Protein AF-A0A521GQB6-F1 (afdb_monomer_lite)

pLDDT: mean 89.96, std 14.08, range [28.94, 98.81]

Structure (mmCIF, N/CA/C/O backbone):
data_AF-A0A521GQB6-F1
#
_entry.id   AF-A0A521GQB6-F1
#
loop_
_atom_site.group_PDB
_atom_site.id
_atom_site.type_symbol
_atom_site.label_atom_id
_atom_site.label_alt_id
_atom_site.label_comp_id
_atom_site.label_asym_id
_atom_site.label_entity_id
_atom_site.label_seq_id
_atom_site.pdbx_PDB_ins_code
_atom_site.Cartn_x
_atom_site.Cartn_y
_atom_site.Cartn_z
_atom_site.occupancy
_atom_site.B_iso_or_equiv
_atom_site.auth_seq_id
_atom_site.auth_comp_id
_atom_site.auth_asym_id
_atom_site.auth_atom_id
_atom_site.pdbx_PDB_model_num
ATOM 1 N N . MET A 1 1 ? -30.875 -18.804 45.582 1.00 39.47 1 MET A N 1
ATOM 2 C CA . MET A 1 1 ? -30.469 -18.606 44.176 1.00 39.47 1 MET A CA 1
ATOM 3 C C . MET A 1 1 ? -30.058 -17.157 44.035 1.00 39.47 1 MET A C 1
ATOM 5 O O . MET A 1 1 ? -30.906 -16.281 43.955 1.00 39.47 1 MET A O 1
ATOM 9 N N . THR A 1 2 ? -28.765 -16.909 44.196 1.00 30.47 2 THR A N 1
ATOM 10 C CA . THR A 1 2 ? -28.179 -15.576 44.355 1.00 30.47 2 THR A CA 1
ATOM 11 C C . THR A 1 2 ? -27.725 -15.074 42.991 1.00 30.47 2 THR A C 1
ATOM 13 O O . THR A 1 2 ? -27.016 -15.780 42.278 1.00 30.47 2 THR A O 1
ATOM 16 N N . ALA A 1 3 ? -28.180 -13.877 42.624 1.00 30.44 3 ALA A N 1
ATOM 17 C CA . ALA A 1 3 ? -27.826 -13.194 41.390 1.00 30.44 3 ALA A CA 1
ATOM 18 C C . ALA A 1 3 ? -26.309 -12.959 41.311 1.00 30.44 3 ALA A C 1
ATOM 20 O O . ALA A 1 3 ? -25.709 -12.436 42.250 1.00 30.44 3 ALA A O 1
ATOM 21 N N . ILE A 1 4 ? -25.698 -13.327 40.183 1.00 31.70 4 ILE A N 1
ATOM 22 C CA . ILE A 1 4 ? -24.316 -12.959 39.871 1.00 31.70 4 ILE A CA 1
ATOM 23 C C . ILE A 1 4 ? -24.361 -11.578 39.221 1.00 31.70 4 ILE A C 1
ATOM 25 O O . ILE A 1 4 ? -24.803 -11.418 38.085 1.00 31.70 4 ILE A O 1
ATOM 29 N N . ALA A 1 5 ? -23.931 -10.575 39.981 1.00 28.94 5 ALA A N 1
ATOM 30 C CA . ALA A 1 5 ? -23.691 -9.231 39.493 1.00 28.94 5 ALA A CA 1
ATOM 31 C C . ALA A 1 5 ? -22.469 -9.238 38.563 1.00 28.94 5 ALA A C 1
ATOM 33 O O . ALA A 1 5 ? -21.345 -9.474 39.003 1.00 28.94 5 ALA A O 1
ATOM 34 N N . TYR A 1 6 ? -22.684 -8.960 37.278 1.00 29.53 6 TYR A N 1
ATOM 35 C CA . TYR A 1 6 ? -21.609 -8.593 36.363 1.00 29.53 6 TYR A CA 1
ATOM 36 C C . TYR A 1 6 ? -21.353 -7.091 36.505 1.00 29.53 6 TYR A C 1
ATOM 38 O O . TYR A 1 6 ? -22.043 -6.262 35.916 1.00 29.53 6 TYR A O 1
ATOM 46 N N . GLN A 1 7 ? -20.357 -6.739 37.310 1.00 34.78 7 GLN A N 1
ATOM 47 C CA . GLN A 1 7 ? -19.737 -5.420 37.287 1.00 34.78 7 GLN A CA 1
ATOM 48 C C . GLN A 1 7 ? -18.235 -5.568 37.528 1.00 34.78 7 GLN A C 1
ATOM 50 O O . GLN A 1 7 ? -17.784 -5.785 38.646 1.00 34.78 7 GLN A O 1
ATOM 55 N N . SER A 1 8 ? -17.448 -5.369 36.477 1.00 32.50 8 SER A N 1
ATOM 56 C CA . SER A 1 8 ? -16.504 -4.255 36.487 1.00 32.50 8 SER A CA 1
ATOM 57 C C . SER A 1 8 ? -16.162 -3.881 35.047 1.00 32.50 8 SER A C 1
ATOM 59 O O . SER A 1 8 ? -15.624 -4.664 34.267 1.00 32.50 8 SER A O 1
ATOM 61 N N . ALA A 1 9 ? -16.557 -2.665 34.674 1.00 41.59 9 ALA A N 1
ATOM 62 C CA . ALA A 1 9 ? -16.023 -1.997 33.507 1.00 41.59 9 ALA A CA 1
ATOM 63 C C . ALA A 1 9 ? -14.521 -1.810 33.748 1.00 41.59 9 ALA A C 1
ATOM 65 O O . ALA A 1 9 ? -14.127 -1.107 34.680 1.00 41.59 9 ALA A O 1
ATOM 66 N N . LEU A 1 10 ? -13.690 -2.456 32.929 1.00 35.28 10 LEU A N 1
ATOM 67 C CA . LEU A 1 10 ? -12.281 -2.094 32.846 1.00 35.28 10 LEU A CA 1
ATOM 68 C C . LEU A 1 10 ? -12.211 -0.600 32.491 1.00 35.28 10 LEU A C 1
ATOM 70 O O . LEU A 1 10 ? -12.899 -0.174 31.555 1.00 35.28 10 LEU A O 1
ATOM 74 N N . PRO A 1 11 ? -11.435 0.213 33.228 1.00 34.69 11 PRO A N 1
ATOM 75 C CA . PRO A 1 11 ? -11.281 1.616 32.894 1.00 34.69 11 PRO A CA 1
ATOM 76 C C . PRO A 1 11 ? -10.728 1.727 31.473 1.00 34.69 11 PRO A C 1
ATOM 78 O O . PRO A 1 11 ? -9.859 0.952 31.072 1.00 34.69 11 PRO A O 1
ATOM 81 N N . ALA A 1 12 ? -11.246 2.697 30.720 1.00 39.31 12 ALA A N 1
ATOM 82 C CA . ALA A 1 12 ? -10.793 3.060 29.386 1.00 39.31 12 ALA A CA 1
ATOM 83 C C . ALA A 1 12 ? -9.368 3.645 29.435 1.00 39.31 12 ALA A C 1
ATOM 85 O O . ALA A 1 12 ? -9.150 4.821 29.166 1.00 39.31 12 ALA A O 1
ATOM 86 N N . GLN A 1 13 ? -8.380 2.837 29.812 1.00 36.16 13 GLN A N 1
ATOM 87 C CA . GLN A 1 13 ? -6.995 3.129 29.497 1.00 36.16 13 GLN A CA 1
ATOM 88 C C . GLN A 1 13 ? -6.803 2.768 28.030 1.00 36.16 13 GLN A C 1
ATOM 90 O O . GLN A 1 13 ? -6.802 1.602 27.641 1.00 36.16 13 GLN A O 1
ATOM 95 N N . THR A 1 14 ? -6.696 3.799 27.200 1.00 39.19 14 THR A N 1
ATOM 96 C CA . THR A 1 14 ? -6.220 3.699 25.825 1.00 39.19 14 THR A CA 1
ATOM 97 C C . THR A 1 14 ? -4.795 3.153 25.856 1.00 39.19 14 THR A C 1
ATOM 99 O O . THR A 1 14 ? -3.835 3.911 25.982 1.00 39.19 14 THR A O 1
ATOM 102 N N . LEU A 1 15 ? -4.644 1.831 25.798 1.00 40.12 15 LEU A N 1
ATOM 103 C CA . LEU A 1 15 ? -3.352 1.210 25.542 1.00 40.12 15 LEU A CA 1
ATOM 104 C C . LEU A 1 15 ? -2.996 1.528 24.083 1.00 40.12 15 LEU A C 1
ATOM 106 O O . LEU A 1 15 ? -3.770 1.153 23.204 1.00 40.12 15 LEU A O 1
ATOM 110 N N . PRO A 1 16 ? -1.898 2.246 23.785 1.00 46.41 16 PRO A N 1
ATOM 111 C CA . PRO A 1 16 ? -1.467 2.417 22.404 1.00 46.41 16 PRO A CA 1
ATOM 112 C C . PRO A 1 16 ? -1.160 1.045 21.794 1.00 46.41 16 PRO A C 1
ATOM 114 O O . PRO A 1 16 ? -0.757 0.124 22.511 1.00 46.41 16 PRO A O 1
ATOM 117 N N . VAL A 1 17 ? -1.308 0.910 20.470 1.00 48.38 17 VAL A N 1
ATOM 118 C CA . VAL A 1 17 ? -0.820 -0.277 19.754 1.00 48.38 17 VAL A CA 1
ATOM 119 C C . VAL A 1 17 ? 0.658 -0.415 20.092 1.00 48.38 17 VAL A C 1
ATOM 121 O O . VAL A 1 17 ? 1.481 0.372 19.625 1.00 48.38 17 VAL A O 1
ATOM 124 N N . SER A 1 18 ? 1.013 -1.404 20.911 1.00 55.88 18 SER A N 1
ATOM 125 C CA . SER A 1 18 ? 2.413 -1.786 21.011 1.00 55.88 18 SER A CA 1
ATOM 126 C C . SER A 1 18 ? 2.812 -2.306 19.635 1.00 55.88 18 SER A C 1
ATOM 128 O O . SER A 1 18 ? 2.125 -3.194 19.116 1.00 55.88 18 SER A O 1
ATOM 130 N N . PRO A 1 19 ? 3.904 -1.806 19.036 1.00 57.75 19 PRO A N 1
ATOM 131 C CA . PRO A 1 19 ? 4.372 -2.320 17.760 1.00 57.75 19 PRO A CA 1
ATOM 132 C C . PRO A 1 19 ? 4.541 -3.846 17.753 1.00 57.75 19 PRO A C 1
ATOM 134 O O . PRO A 1 19 ? 4.293 -4.467 16.728 1.00 57.75 19 PRO A O 1
ATOM 137 N N . ALA A 1 20 ? 4.828 -4.442 18.919 1.00 60.44 20 ALA A N 1
ATOM 138 C CA . ALA A 1 20 ? 4.953 -5.884 19.132 1.00 60.44 20 ALA A CA 1
ATOM 139 C C . ALA A 1 20 ? 3.683 -6.701 18.819 1.00 60.44 20 ALA A C 1
ATOM 141 O O . ALA A 1 20 ? 3.763 -7.918 18.673 1.00 60.44 20 ALA A O 1
ATOM 142 N N . ASN A 1 21 ? 2.520 -6.053 18.720 1.00 75.50 21 ASN A N 1
ATOM 143 C CA . ASN A 1 21 ? 1.246 -6.717 18.462 1.00 75.50 21 ASN A CA 1
ATOM 144 C C . ASN A 1 21 ? 0.770 -6.566 17.016 1.00 75.50 21 ASN A C 1
ATOM 146 O O . ASN A 1 21 ? -0.232 -7.182 16.664 1.00 75.50 21 ASN A O 1
ATOM 150 N N . ALA A 1 22 ? 1.441 -5.753 16.193 1.00 88.44 22 ALA A N 1
ATOM 151 C CA . ALA A 1 22 ? 1.047 -5.553 14.805 1.00 88.44 22 ALA A CA 1
ATOM 152 C C . ALA A 1 22 ? 1.372 -6.794 13.966 1.00 88.44 22 ALA A C 1
ATOM 154 O O . ALA A 1 22 ? 2.473 -7.336 14.059 1.00 88.44 22 ALA A O 1
ATOM 155 N N . VAL A 1 23 ? 0.431 -7.220 13.125 1.00 93.38 23 VAL A N 1
ATOM 156 C CA . VAL A 1 23 ? 0.608 -8.370 12.228 1.00 93.38 23 VAL A CA 1
ATOM 157 C C . VAL A 1 23 ? 0.301 -7.950 10.799 1.00 93.38 23 VAL A C 1
ATOM 159 O O . VAL A 1 23 ? -0.709 -7.288 10.553 1.00 93.38 23 VAL A O 1
ATOM 162 N N . TYR A 1 24 ? 1.152 -8.361 9.863 1.00 96.25 24 TYR A N 1
ATOM 163 C CA . TYR A 1 24 ? 0.940 -8.180 8.428 1.00 96.25 24 TYR A CA 1
ATOM 164 C C . TYR A 1 24 ? 0.991 -9.524 7.710 1.00 96.25 24 TYR A C 1
ATOM 166 O O . TYR A 1 24 ? 1.868 -10.336 8.001 1.00 96.25 24 TYR A O 1
ATOM 174 N N . ALA A 1 25 ? 0.090 -9.734 6.754 1.00 97.25 25 ALA A N 1
ATOM 175 C CA . ALA A 1 25 ? 0.225 -10.804 5.779 1.00 97.25 25 ALA A CA 1
ATOM 176 C C . ALA A 1 25 ? 1.108 -10.326 4.617 1.00 97.25 25 ALA A C 1
ATOM 178 O O . ALA A 1 25 ? 0.855 -9.272 4.028 1.00 97.25 25 ALA A O 1
ATOM 179 N N . VAL A 1 26 ? 2.149 -11.090 4.300 1.00 97.62 26 VAL A N 1
ATOM 180 C CA . VAL A 1 26 ? 3.142 -10.788 3.254 1.00 97.62 26 VAL A CA 1
ATOM 181 C C . VAL A 1 26 ? 3.437 -12.044 2.441 1.00 97.62 26 VAL A C 1
ATOM 183 O O . VAL A 1 26 ? 3.184 -13.153 2.906 1.00 97.62 26 VAL A O 1
ATOM 186 N N . CYS A 1 27 ? 4.000 -11.906 1.244 1.00 96.62 27 CYS A N 1
ATOM 187 C CA . CYS A 1 27 ? 4.458 -13.051 0.461 1.00 96.62 27 CYS A CA 1
ATOM 188 C C . CYS A 1 27 ? 5.939 -12.888 0.119 1.00 96.62 27 CYS A C 1
ATOM 190 O O . CYS A 1 27 ? 6.367 -11.876 -0.430 1.00 96.62 27 CYS A O 1
ATOM 192 N N . HIS A 1 28 ? 6.739 -13.898 0.457 1.00 92.12 28 HIS A N 1
ATOM 193 C CA . HIS A 1 28 ? 8.096 -14.024 -0.055 1.00 92.12 28 HIS A CA 1
ATOM 194 C C . HIS A 1 28 ? 8.074 -15.089 -1.146 1.00 92.12 28 HIS A C 1
ATOM 196 O O . HIS A 1 28 ? 7.964 -16.274 -0.839 1.00 92.12 28 HIS A O 1
ATOM 202 N N . THR A 1 29 ? 8.145 -14.666 -2.407 1.00 87.50 29 THR A N 1
ATOM 203 C CA . THR A 1 29 ? 8.048 -15.576 -3.551 1.00 87.50 29 THR A CA 1
ATOM 204 C C . THR A 1 29 ? 9.312 -15.534 -4.407 1.00 87.50 29 THR A C 1
ATOM 206 O O . THR A 1 29 ? 9.829 -14.448 -4.682 1.00 87.50 29 THR A O 1
ATOM 209 N N . PRO A 1 30 ? 9.812 -16.696 -4.862 1.00 89.06 30 PRO A N 1
ATOM 210 C CA . PRO A 1 30 ? 10.810 -16.761 -5.924 1.00 89.06 30 PRO A CA 1
ATOM 211 C C . PRO A 1 30 ? 10.186 -16.646 -7.327 1.00 89.06 30 PRO A C 1
ATOM 213 O O . PRO A 1 30 ? 10.913 -16.601 -8.316 1.00 89.06 30 PRO A O 1
ATOM 216 N N . PHE A 1 31 ? 8.854 -16.612 -7.423 1.00 91.81 31 PHE A N 1
ATOM 217 C CA . PHE A 1 31 ? 8.102 -16.708 -8.677 1.00 91.81 31 PHE A CA 1
ATOM 218 C C . PHE A 1 3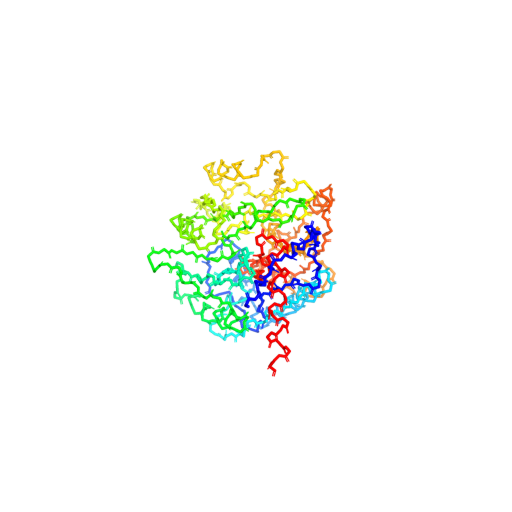1 ? 7.647 -15.355 -9.233 1.00 91.81 31 PHE A C 1
ATOM 220 O O . PHE A 1 31 ? 6.786 -15.314 -10.108 1.00 91.81 31 PHE A O 1
ATOM 227 N N . PHE A 1 32 ? 8.192 -14.249 -8.719 1.00 92.56 32 PHE A N 1
ATOM 228 C CA . PHE A 1 32 ? 7.853 -12.923 -9.224 1.00 92.56 32 PHE A CA 1
ATOM 229 C C . PHE A 1 32 ? 8.256 -12.791 -10.697 1.00 92.56 32 PHE A C 1
ATOM 231 O O . PHE A 1 32 ? 9.374 -13.142 -11.083 1.00 92.56 32 PHE A O 1
ATOM 238 N N . ALA A 1 33 ? 7.338 -12.269 -11.502 1.00 90.94 33 ALA A N 1
ATOM 239 C CA . ALA A 1 33 ? 7.518 -12.032 -12.924 1.00 90.94 33 ALA A CA 1
ATOM 240 C C . ALA A 1 33 ? 6.618 -10.877 -13.371 1.00 90.94 33 ALA A C 1
ATOM 242 O O . ALA A 1 33 ? 5.567 -10.639 -12.781 1.00 90.94 33 ALA A O 1
ATOM 243 N N . ILE A 1 34 ? 7.014 -10.187 -14.438 1.00 89.31 34 ILE A N 1
ATOM 244 C CA . ILE A 1 34 ? 6.202 -9.143 -15.069 1.00 89.31 34 ILE A CA 1
ATOM 245 C C . ILE A 1 34 ? 5.635 -9.749 -16.354 1.00 89.31 34 ILE A C 1
ATOM 247 O O . ILE A 1 34 ? 6.291 -9.734 -17.389 1.00 89.31 34 ILE A O 1
ATOM 251 N N . ASN A 1 35 ? 4.447 -10.355 -16.256 1.00 78.25 35 ASN A N 1
ATOM 252 C CA . ASN A 1 35 ? 3.863 -11.163 -17.338 1.00 78.25 35 ASN A CA 1
ATOM 253 C C . ASN A 1 35 ? 2.950 -10.378 -18.293 1.00 78.25 35 ASN A C 1
ATOM 255 O O . ASN A 1 35 ? 2.667 -10.850 -19.392 1.00 78.25 35 ASN A O 1
ATOM 259 N N . ALA A 1 36 ? 2.436 -9.222 -17.869 1.00 70.19 36 ALA A N 1
ATOM 260 C CA . ALA A 1 36 ? 1.556 -8.379 -18.674 1.00 70.19 36 ALA A CA 1
ATOM 261 C C . ALA A 1 36 ? 1.624 -6.926 -18.199 1.00 70.19 36 ALA A C 1
ATOM 263 O O . ALA A 1 36 ? 1.702 -6.674 -17.002 1.00 70.19 36 ALA A O 1
ATOM 264 N N . THR A 1 37 ? 1.536 -5.962 -19.114 1.00 74.50 37 THR A N 1
ATOM 265 C CA . THR A 1 37 ? 1.498 -4.535 -18.774 1.00 74.50 37 THR A CA 1
ATOM 266 C C . THR A 1 37 ? 0.063 -4.090 -18.492 1.00 74.50 37 THR A C 1
ATOM 268 O O . THR A 1 37 ? -0.774 -4.015 -19.387 1.00 74.50 37 THR A O 1
ATOM 271 N N . ASN A 1 38 ? -0.246 -3.803 -17.225 1.00 69.56 38 ASN A N 1
ATOM 272 C CA . ASN A 1 38 ? -1.580 -3.340 -16.809 1.00 69.56 38 ASN A CA 1
ATOM 273 C C . ASN A 1 38 ? -1.574 -1.964 -16.114 1.00 69.56 38 ASN A C 1
ATOM 275 O O . ASN A 1 38 ? -2.627 -1.480 -15.696 1.00 69.56 38 ASN A O 1
ATOM 279 N N . ASN A 1 39 ? -0.399 -1.341 -15.993 1.00 73.88 39 ASN A N 1
ATOM 280 C CA . ASN A 1 39 ? -0.198 0.005 -15.462 1.00 73.88 39 ASN A CA 1
ATOM 281 C C . ASN A 1 39 ? 1.070 0.644 -16.067 1.00 73.88 39 ASN A C 1
ATOM 283 O O . ASN A 1 39 ? 1.858 -0.021 -16.742 1.00 73.88 39 ASN A O 1
ATOM 287 N N . SER A 1 40 ? 1.262 1.944 -15.826 1.00 70.19 40 SER A N 1
ATOM 288 C CA . SER A 1 40 ? 2.345 2.745 -16.418 1.00 70.19 40 SER A CA 1
ATOM 289 C C . SER A 1 40 ? 3.755 2.291 -16.031 1.00 70.19 40 SER A C 1
ATOM 291 O O . SER A 1 40 ? 4.687 2.475 -16.814 1.00 70.19 40 SER A O 1
ATOM 293 N N . HIS A 1 41 ? 3.928 1.693 -14.850 1.00 75.88 41 HIS A N 1
ATOM 294 C CA . HIS A 1 41 ? 5.235 1.256 -14.352 1.00 75.88 41 HIS A CA 1
ATOM 295 C C . HIS A 1 41 ? 5.705 -0.033 -15.032 1.00 75.88 41 HIS A C 1
ATOM 297 O O . HIS A 1 41 ? 6.891 -0.177 -15.346 1.00 75.88 41 HIS A O 1
ATOM 303 N N . MET A 1 42 ? 4.768 -0.934 -15.344 1.00 81.75 42 MET A N 1
ATOM 304 C CA . MET A 1 42 ? 5.076 -2.247 -15.916 1.00 81.75 42 MET A CA 1
ATOM 305 C C . MET A 1 42 ? 5.732 -2.177 -17.294 1.00 81.75 42 MET A C 1
ATOM 307 O O . MET A 1 42 ? 6.546 -3.038 -17.604 1.00 81.75 42 MET A O 1
ATOM 311 N N . SER A 1 43 ? 5.471 -1.148 -18.106 1.00 83.62 43 SER A N 1
ATOM 312 C CA . SER A 1 43 ? 6.102 -1.017 -19.431 1.00 83.62 43 SER A CA 1
ATOM 313 C C . SER A 1 43 ? 7.623 -0.854 -19.351 1.00 83.62 43 SER A C 1
ATOM 315 O O . SER A 1 43 ? 8.355 -1.337 -20.215 1.00 83.62 43 SER A O 1
ATOM 317 N N . ALA A 1 44 ? 8.126 -0.148 -18.331 1.00 85.88 44 ALA A N 1
ATOM 318 C CA . ALA A 1 44 ? 9.561 -0.074 -18.067 1.00 85.88 44 ALA A CA 1
ATOM 319 C C . ALA A 1 44 ? 10.056 -1.371 -17.418 1.00 85.88 44 ALA A C 1
ATOM 321 O O . ALA A 1 44 ? 11.093 -1.898 -17.823 1.00 85.88 44 ALA A O 1
ATOM 322 N N . GLY A 1 45 ? 9.299 -1.899 -16.454 1.00 90.56 45 GLY A N 1
ATOM 323 C CA . GLY A 1 45 ? 9.649 -3.118 -15.735 1.00 90.56 45 GLY A CA 1
ATOM 324 C C . GLY A 1 45 ? 9.800 -4.343 -16.623 1.00 90.56 45 GLY A C 1
ATOM 325 O O . GLY A 1 45 ? 10.785 -5.059 -16.480 1.00 90.56 45 GLY A O 1
ATOM 326 N N . GLU A 1 46 ? 8.900 -4.533 -17.584 1.00 92.25 46 GLU A N 1
ATOM 327 C CA . GLU A 1 46 ? 8.915 -5.624 -18.561 1.00 92.25 46 GLU A CA 1
ATOM 328 C C . GLU A 1 46 ? 10.250 -5.673 -19.320 1.00 92.25 46 GLU A C 1
ATOM 330 O O . GLU A 1 46 ? 10.881 -6.726 -19.409 1.00 92.25 46 GLU A O 1
ATOM 335 N N . ARG A 1 47 ? 10.755 -4.519 -19.782 1.00 91.75 47 ARG A N 1
ATOM 336 C CA . ARG A 1 47 ? 12.052 -4.449 -20.478 1.00 91.75 47 ARG A CA 1
ATOM 337 C C . ARG A 1 47 ? 13.217 -4.855 -19.580 1.00 91.75 47 ARG A C 1
ATOM 339 O O . ARG A 1 47 ? 14.112 -5.565 -20.032 1.00 91.75 47 ARG A O 1
ATOM 346 N N . VAL A 1 48 ? 13.222 -4.402 -18.324 1.00 94.00 48 VAL A N 1
ATOM 347 C CA . VAL A 1 48 ? 14.285 -4.744 -17.363 1.00 94.00 48 VAL A CA 1
ATOM 348 C C . VAL A 1 48 ? 14.210 -6.223 -16.981 1.00 94.00 48 VAL A C 1
ATOM 3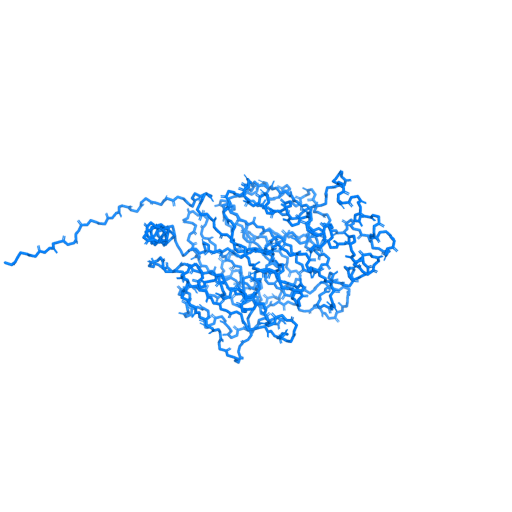50 O O . VAL A 1 48 ? 15.240 -6.890 -16.943 1.00 94.00 48 VAL A O 1
ATOM 353 N N . TYR A 1 49 ? 13.006 -6.744 -16.743 1.00 94.50 49 TYR A N 1
ATOM 354 C CA . TYR A 1 49 ? 12.764 -8.147 -16.420 1.00 94.50 49 TYR A CA 1
ATOM 355 C C . TYR A 1 49 ? 13.236 -9.070 -17.547 1.00 94.50 49 TYR A C 1
ATOM 357 O O . TYR A 1 49 ? 14.030 -9.973 -17.304 1.00 94.50 49 TYR A O 1
ATOM 365 N N . HIS A 1 50 ? 12.832 -8.813 -18.795 1.00 93.31 50 HIS A N 1
ATOM 366 C CA . HIS A 1 50 ? 13.202 -9.664 -19.931 1.00 93.31 50 HIS A CA 1
ATOM 367 C C . HIS A 1 50 ? 14.669 -9.561 -20.354 1.00 93.31 50 HIS A C 1
ATOM 369 O O . HIS A 1 50 ? 15.143 -10.434 -21.081 1.00 93.31 50 HIS A O 1
ATOM 375 N N . ALA A 1 51 ? 15.405 -8.543 -19.900 1.00 93.75 51 ALA A N 1
ATOM 376 C CA . ALA A 1 51 ? 16.842 -8.471 -20.137 1.00 93.75 51 ALA A CA 1
ATOM 377 C C . ALA A 1 51 ? 17.610 -9.583 -19.395 1.00 93.75 51 ALA A C 1
ATOM 379 O O . ALA A 1 51 ? 18.618 -10.059 -19.916 1.00 93.75 51 ALA A O 1
ATOM 380 N N . ASP A 1 52 ? 17.143 -9.988 -18.207 1.00 95.50 52 ASP A N 1
ATOM 381 C CA . ASP A 1 52 ? 17.673 -11.121 -17.433 1.00 95.50 52 ASP A CA 1
ATOM 382 C C . ASP A 1 52 ? 16.673 -11.540 -16.326 1.00 95.50 52 ASP A C 1
ATOM 384 O O . ASP A 1 52 ? 16.756 -11.048 -15.194 1.00 95.50 52 ASP A O 1
ATOM 388 N N . PRO A 1 53 ? 15.706 -12.433 -16.625 1.00 94.31 53 PRO A N 1
ATOM 389 C CA . PRO A 1 53 ? 14.662 -12.816 -15.669 1.00 94.31 53 PRO A CA 1
ATOM 390 C C . PRO A 1 53 ? 15.190 -13.478 -14.391 1.00 94.31 53 PRO A C 1
ATOM 392 O O . PRO A 1 53 ? 14.614 -13.305 -13.313 1.00 94.31 53 PRO A O 1
ATOM 395 N N . GLU A 1 54 ? 16.284 -14.237 -14.494 1.00 93.75 54 GLU A N 1
ATOM 396 C CA . GLU A 1 54 ? 16.879 -14.939 -13.356 1.00 93.75 54 GLU A CA 1
ATOM 397 C C . GLU A 1 54 ? 17.549 -13.947 -12.402 1.00 93.75 54 GLU A C 1
ATOM 399 O O . GLU A 1 54 ? 17.264 -13.952 -11.197 1.00 93.75 54 GLU A O 1
ATOM 404 N N . ALA A 1 55 ? 18.384 -13.047 -12.937 1.00 94.88 55 ALA A N 1
ATOM 405 C CA . ALA A 1 55 ? 18.994 -11.989 -12.140 1.00 94.88 55 ALA A CA 1
ATOM 406 C C . ALA A 1 55 ? 17.923 -11.089 -11.512 1.00 94.88 55 ALA A C 1
ATOM 408 O O . ALA A 1 55 ? 17.997 -10.778 -10.321 1.00 94.88 55 ALA A O 1
ATOM 409 N N . TYR A 1 56 ? 16.885 -10.733 -12.275 1.00 95.19 56 TYR A N 1
ATOM 410 C CA . TYR A 1 56 ? 15.776 -9.924 -11.782 1.00 95.19 56 TYR A CA 1
ATOM 411 C C . TYR A 1 56 ? 15.059 -10.591 -10.599 1.00 95.19 56 TYR A C 1
ATOM 413 O O . TYR A 1 56 ? 14.930 -9.976 -9.541 1.00 95.19 56 TYR A O 1
ATOM 421 N N . SER A 1 57 ? 14.659 -11.863 -10.725 1.00 93.38 57 SER A N 1
ATOM 422 C CA . SER A 1 57 ? 13.993 -12.597 -9.636 1.00 93.38 57 SER A CA 1
ATOM 423 C C . SER A 1 57 ? 14.868 -12.680 -8.378 1.00 93.38 57 SER A C 1
ATOM 425 O O . SER A 1 57 ? 14.388 -12.483 -7.257 1.00 93.38 57 SER A O 1
ATOM 427 N N . LYS A 1 58 ? 16.179 -12.903 -8.532 1.00 94.62 58 LYS A N 1
ATOM 428 C CA . LYS A 1 58 ? 17.121 -12.930 -7.402 1.00 94.62 58 LYS A CA 1
ATOM 429 C C . LYS A 1 58 ? 17.222 -11.573 -6.694 1.00 94.62 58 LYS A C 1
ATOM 431 O O . LYS A 1 58 ? 17.268 -11.518 -5.456 1.00 94.62 58 LYS A O 1
ATOM 436 N N . LEU A 1 59 ? 17.237 -10.480 -7.458 1.00 95.81 59 LEU A N 1
ATOM 437 C CA . LEU A 1 59 ? 17.212 -9.118 -6.921 1.00 95.81 59 LEU A CA 1
ATOM 438 C C . LEU A 1 59 ? 15.902 -8.854 -6.174 1.00 95.81 59 LEU A C 1
ATOM 440 O O . LEU A 1 59 ? 15.943 -8.403 -5.028 1.00 95.81 59 LEU A O 1
ATOM 444 N N . THR A 1 60 ? 14.760 -9.238 -6.751 1.00 95.31 60 THR A N 1
ATOM 445 C CA . THR A 1 60 ? 13.444 -9.126 -6.109 1.00 95.31 60 THR A CA 1
ATOM 446 C C . THR A 1 60 ? 13.389 -9.848 -4.772 1.00 95.31 60 THR A C 1
ATOM 448 O O . THR A 1 60 ? 13.002 -9.259 -3.762 1.00 95.31 60 THR A O 1
ATOM 451 N N . GLN A 1 61 ? 13.840 -11.102 -4.716 1.00 95.06 61 GLN A N 1
ATOM 452 C CA . GLN A 1 61 ? 13.887 -11.859 -3.464 1.00 95.06 61 GLN A CA 1
ATOM 453 C C . GLN A 1 61 ? 14.752 -11.158 -2.407 1.00 95.06 61 GLN A C 1
ATOM 455 O O . GLN A 1 61 ? 14.391 -11.114 -1.226 1.00 95.06 61 GLN A O 1
ATOM 460 N N . THR A 1 62 ? 15.881 -10.576 -2.816 1.00 95.69 62 THR A N 1
ATOM 461 C CA . THR A 1 62 ? 16.780 -9.858 -1.904 1.00 95.69 62 THR A CA 1
ATOM 462 C C . THR A 1 62 ? 16.138 -8.577 -1.366 1.00 95.69 62 THR A C 1
ATOM 464 O O . THR A 1 62 ? 16.174 -8.352 -0.150 1.00 95.69 62 THR A O 1
ATOM 467 N N . GLN A 1 63 ? 15.496 -7.793 -2.236 1.00 95.62 63 GLN A N 1
ATOM 468 C CA . GLN A 1 63 ? 14.766 -6.572 -1.882 1.00 95.62 63 GLN A CA 1
ATOM 469 C C . GLN A 1 63 ? 13.592 -6.868 -0.934 1.00 95.62 63 GLN A C 1
ATOM 471 O O . GLN A 1 63 ? 13.518 -6.289 0.153 1.00 95.62 63 GLN A O 1
ATOM 476 N N . LEU A 1 64 ? 12.749 -7.860 -1.253 1.00 95.88 64 LEU A N 1
ATOM 477 C CA . LEU A 1 64 ? 11.647 -8.304 -0.386 1.00 95.88 64 LEU A CA 1
ATOM 478 C C . LEU A 1 64 ? 12.148 -8.754 0.990 1.00 95.88 64 LEU A C 1
ATOM 480 O O . LEU A 1 64 ? 11.611 -8.356 2.024 1.00 95.88 64 LEU A O 1
ATOM 484 N N . LYS A 1 65 ? 13.231 -9.541 1.035 1.00 95.69 65 LYS A N 1
ATOM 485 C CA . LYS A 1 65 ? 13.839 -9.964 2.304 1.00 95.69 65 LYS A CA 1
ATOM 486 C C . LYS A 1 65 ? 14.348 -8.763 3.110 1.00 95.69 65 LYS A C 1
ATOM 488 O O . LYS A 1 65 ? 14.258 -8.773 4.338 1.00 95.69 65 LYS A O 1
ATOM 493 N N . GLY A 1 66 ? 14.891 -7.740 2.447 1.00 94.81 66 GLY A N 1
ATOM 494 C CA . GLY A 1 66 ? 15.268 -6.463 3.057 1.00 94.81 66 GLY A CA 1
ATOM 495 C C . GLY A 1 66 ? 14.081 -5.752 3.702 1.00 94.81 66 GLY A C 1
ATOM 496 O O . GLY A 1 66 ? 14.126 -5.453 4.900 1.00 94.81 66 GLY A O 1
ATOM 497 N N . ALA A 1 67 ? 12.999 -5.588 2.944 1.00 96.06 67 ALA A N 1
ATOM 498 C CA . ALA A 1 67 ? 11.772 -4.964 3.414 1.00 96.06 67 ALA A CA 1
ATOM 499 C C . ALA A 1 67 ? 11.148 -5.725 4.593 1.00 96.06 67 ALA A C 1
ATOM 501 O O . ALA A 1 67 ? 10.900 -5.125 5.637 1.00 96.06 67 ALA A O 1
ATOM 502 N N . HIS A 1 68 ? 11.005 -7.052 4.506 1.00 96.69 68 HIS A N 1
ATOM 503 C CA . HIS A 1 68 ? 10.458 -7.873 5.595 1.00 96.69 68 HIS A CA 1
ATOM 504 C C . HIS A 1 68 ? 11.301 -7.773 6.877 1.00 96.69 68 HIS A C 1
ATOM 506 O O . HIS A 1 68 ? 10.761 -7.664 7.982 1.00 96.69 68 HIS A O 1
ATOM 512 N N . ARG A 1 69 ? 12.639 -7.732 6.761 1.00 96.19 69 ARG A N 1
ATOM 513 C CA . ARG A 1 69 ? 13.520 -7.497 7.920 1.00 96.19 69 ARG A CA 1
ATOM 514 C C . ARG A 1 69 ? 13.269 -6.137 8.565 1.00 96.19 69 ARG A C 1
ATOM 516 O O . ARG A 1 69 ? 13.341 -6.045 9.790 1.00 96.19 69 ARG A O 1
ATOM 523 N N . LEU A 1 70 ? 13.007 -5.092 7.782 1.00 96.25 70 LEU A N 1
ATOM 524 C CA . LEU A 1 70 ? 12.691 -3.763 8.309 1.00 96.25 70 LEU A CA 1
ATOM 525 C C . LEU A 1 70 ? 11.272 -3.691 8.874 1.00 96.25 70 LEU A C 1
ATOM 527 O O . LEU A 1 70 ? 11.095 -3.098 9.934 1.00 96.25 70 LEU A O 1
ATOM 531 N N . MET A 1 71 ? 10.285 -4.362 8.281 1.00 95.38 71 MET A N 1
ATOM 532 C CA . MET A 1 71 ? 8.964 -4.503 8.903 1.00 95.38 71 MET A CA 1
ATOM 533 C C . MET A 1 71 ? 9.087 -5.127 10.302 1.00 95.38 71 MET A C 1
ATOM 535 O O . MET A 1 71 ? 8.560 -4.591 11.275 1.00 95.38 71 MET A O 1
ATOM 539 N N . HIS A 1 72 ? 9.896 -6.176 10.448 1.00 92.50 72 HIS A N 1
ATOM 540 C CA . HIS A 1 72 ? 10.152 -6.769 11.758 1.00 92.50 72 HIS A CA 1
ATOM 541 C C . HIS A 1 72 ? 10.957 -5.845 12.689 1.00 92.50 72 HIS A C 1
ATOM 543 O O . HIS A 1 72 ? 10.541 -5.560 13.805 1.00 92.50 72 HIS A O 1
ATOM 549 N N . ARG A 1 73 ? 12.140 -5.374 12.272 1.00 94.31 73 ARG A N 1
ATOM 550 C CA . ARG A 1 73 ? 13.081 -4.671 13.169 1.00 94.31 73 ARG A CA 1
ATOM 551 C C . ARG A 1 73 ? 12.738 -3.208 13.403 1.00 94.31 73 ARG A C 1
ATOM 553 O O . ARG A 1 73 ? 12.953 -2.698 14.497 1.00 94.31 73 ARG A O 1
ATOM 560 N N . PHE A 1 74 ? 12.305 -2.513 12.358 1.00 94.50 74 PHE A N 1
ATOM 561 C CA . PHE A 1 74 ? 11.999 -1.094 12.432 1.00 94.50 74 PHE A CA 1
ATOM 562 C C . PHE A 1 74 ? 10.560 -0.874 12.869 1.00 94.50 74 PHE A C 1
ATOM 564 O O . PHE A 1 74 ? 10.354 -0.185 13.870 1.00 94.50 74 PHE A O 1
ATOM 571 N N . LEU A 1 75 ? 9.581 -1.476 12.183 1.00 92.50 75 LEU A N 1
ATOM 572 C CA . LEU A 1 75 ? 8.185 -1.308 12.588 1.00 92.50 75 LEU A CA 1
ATOM 573 C C . LEU A 1 75 ? 7.933 -2.039 13.907 1.00 92.50 75 LEU A C 1
ATOM 575 O O . LEU A 1 75 ? 7.378 -1.425 14.810 1.00 92.50 75 LEU A O 1
ATOM 579 N N . GLY A 1 76 ? 8.471 -3.249 14.082 1.00 91.69 76 GLY A N 1
ATOM 580 C CA . GLY A 1 76 ? 8.209 -4.104 15.246 1.00 91.69 76 GLY A CA 1
ATOM 581 C C . GLY A 1 76 ? 7.134 -5.155 14.974 1.00 91.69 76 GLY A C 1
ATOM 582 O O . GLY A 1 76 ? 6.666 -5.786 15.914 1.00 91.69 76 GLY A O 1
ATOM 583 N N . ALA A 1 77 ? 6.725 -5.311 13.712 1.00 91.94 77 ALA A N 1
ATOM 584 C CA . ALA A 1 77 ? 5.587 -6.128 13.330 1.00 91.94 77 ALA A CA 1
ATOM 585 C C . ALA A 1 77 ? 5.947 -7.613 13.176 1.00 91.94 77 ALA A C 1
ATOM 587 O O . ALA A 1 77 ? 7.017 -7.968 12.676 1.00 91.94 77 ALA A O 1
ATOM 588 N N . ALA A 1 78 ? 5.001 -8.477 13.531 1.00 92.69 78 ALA A N 1
ATOM 589 C CA . ALA A 1 78 ? 5.011 -9.878 13.145 1.00 92.69 78 ALA A CA 1
ATOM 590 C C . ALA A 1 78 ? 4.513 -10.042 11.701 1.00 92.69 78 ALA A C 1
ATOM 592 O O . ALA A 1 78 ? 3.677 -9.273 11.219 1.00 92.69 78 ALA A O 1
ATOM 593 N N . LEU A 1 79 ? 5.017 -11.070 11.020 1.00 93.94 79 LEU A N 1
ATOM 594 C CA . LEU A 1 79 ? 4.691 -11.362 9.628 1.00 93.94 79 LEU A CA 1
ATOM 595 C C . LEU A 1 79 ? 4.067 -12.754 9.526 1.00 93.94 79 LEU A C 1
ATOM 597 O O . LEU A 1 79 ? 4.651 -13.731 9.994 1.00 93.94 79 LEU A O 1
ATOM 601 N N . GLU A 1 80 ? 2.897 -12.830 8.906 1.00 95.25 80 GLU A N 1
ATOM 602 C CA . GLU A 1 80 ? 2.272 -14.077 8.472 1.00 95.25 80 GLU A CA 1
ATOM 603 C C . GLU A 1 80 ? 2.528 -14.226 6.976 1.00 95.25 80 GLU A C 1
ATOM 605 O O . GLU A 1 80 ? 2.234 -13.327 6.189 1.00 95.25 80 GLU A O 1
ATOM 610 N N . TYR A 1 81 ? 3.125 -15.344 6.581 1.00 95.62 81 TYR A N 1
ATOM 611 C CA . TYR A 1 81 ? 3.500 -15.559 5.192 1.00 95.62 81 TYR A CA 1
ATOM 612 C C . TYR A 1 81 ? 2.379 -16.267 4.437 1.00 95.62 81 TYR A C 1
ATOM 614 O O . TYR A 1 81 ? 1.853 -17.276 4.904 1.00 95.62 81 TYR A O 1
ATOM 622 N N . VAL A 1 82 ? 2.034 -15.723 3.272 1.00 95.94 82 VAL A N 1
ATOM 623 C CA . VAL A 1 82 ? 1.233 -16.393 2.247 1.00 95.94 82 VAL A CA 1
ATOM 624 C C . VAL A 1 82 ? 2.157 -17.332 1.473 1.00 95.94 82 VAL A C 1
ATOM 626 O O . VAL A 1 82 ? 3.216 -16.898 1.006 1.00 95.94 82 VAL A O 1
ATOM 629 N N . ASP A 1 83 ? 1.754 -18.593 1.322 1.00 93.06 83 ASP A N 1
ATOM 630 C CA . ASP A 1 83 ? 2.537 -19.584 0.584 1.00 93.06 83 ASP A CA 1
ATOM 631 C C . ASP A 1 83 ? 2.642 -19.198 -0.903 1.00 93.06 83 ASP A C 1
ATOM 633 O O . ASP A 1 83 ? 1.616 -18.950 -1.549 1.00 93.06 83 ASP A O 1
ATOM 637 N N . PRO A 1 84 ? 3.864 -19.129 -1.464 1.00 93.12 84 PRO A N 1
ATOM 638 C CA . PRO A 1 84 ? 4.064 -18.705 -2.839 1.00 93.12 84 PRO A CA 1
ATOM 639 C C . PRO A 1 84 ? 3.619 -19.788 -3.829 1.00 93.12 84 PRO A C 1
ATOM 641 O O . PRO A 1 84 ? 3.848 -20.981 -3.619 1.00 93.12 84 PRO A O 1
ATOM 644 N N . ASN A 1 85 ? 3.042 -19.373 -4.954 1.00 93.50 85 ASN A N 1
ATOM 645 C CA . ASN A 1 85 ? 2.604 -20.253 -6.029 1.00 93.50 85 ASN A CA 1
ATOM 646 C C . ASN A 1 85 ? 3.319 -19.913 -7.352 1.00 93.50 85 ASN A C 1
ATOM 648 O O . ASN A 1 85 ? 3.314 -18.751 -7.757 1.00 93.50 85 ASN A O 1
ATOM 652 N N . PRO A 1 86 ? 3.882 -20.904 -8.068 1.00 91.88 86 PRO A N 1
ATOM 653 C CA . PRO A 1 86 ? 4.619 -20.668 -9.313 1.00 91.88 86 PRO A CA 1
ATOM 654 C C . PRO A 1 86 ? 3.769 -20.126 -10.467 1.00 91.88 86 PRO A C 1
ATOM 656 O O . PRO A 1 86 ? 4.320 -19.650 -11.453 1.00 91.88 86 PRO A O 1
ATOM 659 N N . HIS A 1 87 ? 2.443 -20.190 -10.360 1.00 91.25 87 HIS A N 1
ATOM 660 C CA . HIS A 1 87 ? 1.516 -19.691 -11.372 1.00 91.25 87 HIS A CA 1
ATOM 661 C C . HIS A 1 87 ? 0.912 -18.324 -11.018 1.00 91.25 87 HIS A C 1
ATOM 663 O O . HIS A 1 87 ? 0.086 -17.828 -11.775 1.00 91.25 87 HIS A O 1
ATOM 669 N N . LEU A 1 88 ? 1.303 -17.716 -9.889 1.00 92.31 88 LEU A N 1
ATOM 670 C CA . LEU A 1 88 ? 0.781 -16.431 -9.412 1.00 92.31 88 LEU A CA 1
ATOM 671 C C . LEU A 1 88 ? 1.933 -15.441 -9.189 1.00 92.31 88 LEU A C 1
ATOM 673 O O . LEU A 1 88 ? 2.410 -15.254 -8.071 1.00 92.31 88 LEU A O 1
ATOM 677 N N . ALA A 1 89 ? 2.388 -14.812 -10.272 1.00 91.12 89 ALA A N 1
ATOM 678 C CA . ALA A 1 89 ? 3.526 -13.890 -10.244 1.00 91.12 89 ALA A CA 1
ATOM 679 C C . ALA A 1 89 ? 3.288 -12.657 -9.348 1.00 91.12 89 ALA A C 1
ATOM 681 O O . ALA A 1 89 ? 4.187 -12.235 -8.620 1.00 91.12 89 ALA A O 1
ATOM 682 N N . ASP A 1 90 ? 2.055 -12.146 -9.337 1.00 92.44 90 ASP A N 1
ATOM 683 C CA . ASP A 1 90 ? 1.642 -10.951 -8.591 1.00 92.44 90 ASP A CA 1
ATOM 684 C C . ASP A 1 90 ? 1.315 -11.235 -7.113 1.00 92.44 90 ASP A C 1
ATOM 686 O O . ASP A 1 90 ? 0.973 -10.321 -6.366 1.00 92.44 90 ASP A O 1
ATOM 690 N N . GLN A 1 91 ? 1.482 -12.475 -6.633 1.00 92.75 91 GLN A N 1
ATOM 691 C CA . GLN A 1 91 ? 1.151 -12.855 -5.251 1.00 92.75 91 GLN A CA 1
ATOM 692 C C . GLN A 1 91 ? 1.994 -12.120 -4.189 1.00 92.75 91 GLN A C 1
ATOM 694 O O . GLN A 1 91 ? 1.648 -12.128 -3.006 1.00 92.75 91 GLN A O 1
ATOM 699 N N . VAL A 1 92 ? 3.084 -11.451 -4.597 1.00 95.06 92 VAL A N 1
ATOM 700 C CA . VAL A 1 92 ? 3.808 -10.486 -3.751 1.00 95.06 92 VAL A CA 1
ATOM 701 C C . VAL A 1 92 ? 2.903 -9.370 -3.241 1.00 95.06 92 VAL A C 1
ATOM 703 O O . VAL A 1 92 ? 3.110 -8.912 -2.122 1.00 95.06 92 VAL A O 1
ATOM 706 N N . TYR A 1 93 ? 1.901 -8.958 -4.022 1.00 96.12 93 TYR A N 1
ATOM 707 C CA . TYR A 1 93 ? 0.994 -7.854 -3.724 1.00 96.12 93 TYR A CA 1
ATOM 708 C C . TYR A 1 93 ? -0.169 -8.318 -2.837 1.00 96.12 93 TYR A C 1
ATOM 710 O O . TYR A 1 93 ? -1.337 -8.344 -3.228 1.00 96.12 93 TYR A O 1
ATOM 718 N N . THR A 1 94 ? 0.155 -8.717 -1.605 1.00 97.50 94 THR A N 1
ATOM 719 C CA . THR A 1 94 ? -0.811 -9.284 -0.650 1.00 97.50 94 THR A CA 1
ATOM 720 C C . THR A 1 94 ? -1.898 -8.313 -0.197 1.00 97.50 94 THR A C 1
ATOM 722 O O . THR A 1 94 ? -2.858 -8.743 0.452 1.00 97.50 94 THR A O 1
ATOM 725 N N . ALA A 1 95 ? -1.784 -7.024 -0.522 1.00 97.62 95 ALA A N 1
ATOM 726 C CA . ALA A 1 95 ? -2.816 -6.036 -0.256 1.00 97.62 95 ALA A CA 1
ATOM 727 C C . ALA A 1 95 ? -4.106 -6.278 -1.055 1.00 97.62 95 ALA A C 1
ATOM 729 O O . ALA A 1 95 ? -5.180 -5.960 -0.545 1.00 97.62 95 ALA A O 1
ATOM 730 N N . ASP A 1 96 ? -4.009 -6.860 -2.248 1.00 97.44 96 ASP A N 1
ATOM 731 C CA . ASP A 1 96 ? -5.096 -6.910 -3.227 1.00 97.44 96 ASP A CA 1
ATOM 732 C C . ASP A 1 96 ? -6.071 -8.089 -3.096 1.00 97.44 96 ASP A C 1
ATOM 734 O O . ASP A 1 96 ? -7.247 -7.883 -3.386 1.00 97.44 96 ASP A O 1
ATOM 738 N N . PRO A 1 97 ? -5.687 -9.316 -2.671 1.00 97.44 97 PRO A N 1
ATOM 739 C CA . PRO A 1 97 ? -6.621 -10.448 -2.619 1.00 97.44 97 PRO A CA 1
ATOM 740 C C . PRO A 1 97 ? -7.669 -10.365 -1.494 1.00 97.44 97 PRO A C 1
ATOM 742 O O . PRO A 1 97 ? -8.572 -11.205 -1.438 1.00 97.44 97 PRO A O 1
ATOM 745 N N . GLY A 1 98 ? -7.582 -9.362 -0.617 1.00 98.00 98 GLY A N 1
ATOM 746 C CA . GLY A 1 98 ? -8.609 -9.071 0.377 1.00 98.00 98 GLY A CA 1
ATOM 747 C C . GLY A 1 98 ? -8.193 -8.005 1.386 1.00 98.00 98 GLY A C 1
ATOM 748 O O . GLY A 1 98 ? -7.154 -7.356 1.257 1.00 98.00 98 GLY A O 1
ATOM 749 N N . MET A 1 99 ? -8.995 -7.830 2.432 1.00 98.31 99 MET A N 1
ATOM 750 C CA . MET A 1 99 ? -8.678 -6.948 3.559 1.00 98.31 99 MET A CA 1
ATOM 751 C C . MET A 1 99 ? -9.074 -7.594 4.881 1.00 98.31 99 MET A C 1
ATOM 753 O O . MET A 1 99 ? -10.147 -8.186 4.998 1.00 98.31 99 MET A O 1
ATOM 757 N N . PHE A 1 100 ? -8.230 -7.408 5.892 1.00 98.31 100 PHE A N 1
ATOM 758 C CA . PHE A 1 100 ? -8.543 -7.745 7.274 1.00 98.31 100 PHE A CA 1
ATOM 759 C C . PHE A 1 100 ? -9.118 -6.551 8.041 1.00 98.31 100 PHE A C 1
ATOM 761 O O . PHE A 1 100 ? -8.732 -5.397 7.825 1.00 98.31 100 PHE A O 1
ATOM 768 N N . HIS A 1 101 ? -10.009 -6.841 8.982 1.00 97.31 101 HIS A N 1
ATOM 769 C CA . HIS A 1 101 ? -10.629 -5.860 9.861 1.00 97.31 101 HIS A CA 1
ATOM 770 C C . HIS A 1 101 ? -10.958 -6.487 11.214 1.00 97.31 101 HIS A C 1
ATOM 772 O O . HIS A 1 101 ? -11.511 -7.578 11.256 1.00 97.31 101 HIS A O 1
ATOM 778 N N . ILE A 1 102 ? -10.658 -5.801 12.318 1.00 96.62 102 ILE A N 1
ATOM 779 C CA . ILE A 1 102 ? -11.076 -6.241 13.655 1.00 96.62 102 ILE A CA 1
ATOM 780 C C . ILE A 1 102 ? -12.212 -5.339 14.133 1.00 96.62 102 ILE A C 1
ATOM 782 O O . ILE A 1 102 ? -12.002 -4.136 14.329 1.00 96.62 102 ILE A O 1
ATOM 786 N N . ASN A 1 103 ? -13.392 -5.929 14.325 1.00 94.88 103 ASN A N 1
ATOM 787 C CA . ASN A 1 103 ? -14.602 -5.210 14.726 1.00 94.88 103 ASN A CA 1
ATOM 788 C C . ASN A 1 103 ? -14.595 -4.844 16.226 1.00 94.88 103 ASN A C 1
ATOM 790 O O . ASN A 1 103 ? -13.652 -5.143 16.958 1.00 94.88 103 ASN A O 1
ATOM 794 N N . GLY A 1 104 ? -15.653 -4.177 16.700 1.00 91.25 104 GLY A N 1
ATOM 795 C CA . GLY A 1 104 ? -15.756 -3.688 18.083 1.00 91.25 104 GLY A CA 1
ATOM 796 C C . GLY A 1 104 ? -15.660 -4.771 19.165 1.00 91.25 104 GLY A C 1
ATOM 797 O O . GLY A 1 104 ? -15.199 -4.476 20.270 1.00 91.25 104 GLY A O 1
ATOM 798 N N . ASP A 1 105 ? -16.021 -6.007 18.824 1.00 92.94 105 ASP A N 1
ATOM 799 C CA . ASP A 1 105 ? -16.034 -7.160 19.726 1.00 92.94 105 ASP A CA 1
ATOM 800 C C . ASP A 1 105 ? -14.705 -7.937 19.717 1.00 92.94 105 ASP A C 1
ATOM 802 O O . ASP A 1 105 ? -14.529 -8.896 20.469 1.00 92.94 105 ASP A O 1
ATOM 806 N N . GLY A 1 106 ? -13.732 -7.504 18.907 1.00 92.25 106 GLY A N 1
ATOM 807 C CA . GLY A 1 106 ? -12.438 -8.173 18.769 1.00 92.25 106 GLY A CA 1
ATOM 808 C C . GLY A 1 106 ? -12.456 -9.374 17.823 1.00 92.25 106 GLY A C 1
ATOM 809 O O . GLY A 1 106 ? -11.526 -10.180 17.845 1.00 92.25 106 GLY A O 1
ATOM 810 N N . GLU A 1 107 ? -13.490 -9.511 16.995 1.00 95.19 107 GLU A N 1
ATOM 811 C CA . GLU A 1 107 ? -13.552 -10.522 15.942 1.00 95.19 107 GLU A CA 1
ATOM 812 C C . GLU A 1 107 ? -12.756 -10.055 14.720 1.00 95.19 107 GLU A C 1
ATOM 814 O O . GLU A 1 107 ? -12.902 -8.918 14.265 1.00 95.19 107 GLU A O 1
ATOM 819 N N . LEU A 1 108 ? -11.916 -10.944 14.187 1.00 97.06 108 LEU A N 1
ATOM 820 C CA . LEU A 1 108 ? -11.198 -10.720 12.939 1.00 97.06 108 LEU A CA 1
ATOM 821 C C . LEU A 1 108 ? -12.091 -11.117 11.763 1.00 97.06 108 LEU A C 1
ATOM 823 O O . LEU A 1 108 ? -12.491 -12.268 11.643 1.00 97.06 108 LEU A O 1
ATOM 827 N N . ILE A 1 109 ? -12.349 -10.174 10.872 1.00 98.25 109 ILE A N 1
ATOM 828 C CA . ILE A 1 109 ? -13.077 -10.353 9.620 1.00 98.25 109 ILE A CA 1
ATOM 829 C C . ILE A 1 109 ? -12.065 -10.279 8.478 1.00 98.25 109 ILE A C 1
ATOM 831 O O . ILE A 1 109 ? -11.199 -9.400 8.467 1.00 98.25 109 ILE A O 1
ATOM 835 N N . ALA A 1 110 ? -12.182 -11.178 7.506 1.00 98.56 110 ALA A N 1
ATOM 836 C CA . ALA A 1 110 ? -11.440 -11.115 6.255 1.00 98.56 110 ALA A CA 1
ATOM 837 C C . ALA A 1 110 ? -12.424 -11.026 5.088 1.00 98.56 110 ALA A C 1
ATOM 839 O O . ALA A 1 110 ? -13.145 -11.985 4.805 1.00 98.56 110 ALA A O 1
ATOM 840 N N . VAL A 1 111 ? -12.453 -9.876 4.413 1.00 98.69 111 VAL A N 1
ATOM 841 C CA . VAL A 1 111 ? -13.251 -9.696 3.196 1.00 98.69 111 VAL A CA 1
ATOM 842 C C . VAL A 1 111 ? -12.394 -10.080 1.998 1.00 98.69 111 VAL A C 1
ATOM 844 O O . VAL A 1 111 ? -11.295 -9.550 1.828 1.00 98.69 111 VAL A O 1
ATOM 847 N N . LEU A 1 112 ? -12.882 -11.015 1.190 1.00 98.56 112 LEU A N 1
ATOM 848 C CA . LEU A 1 112 ? -12.200 -11.521 0.007 1.00 98.56 112 LEU A CA 1
ATOM 849 C C . LEU A 1 112 ? -12.493 -10.652 -1.209 1.00 98.56 112 LEU A C 1
ATOM 851 O O . LEU A 1 112 ? -13.642 -10.274 -1.451 1.00 98.56 112 LEU A O 1
ATOM 855 N N . SER A 1 113 ? -11.450 -10.390 -1.986 1.00 98.31 113 SER A N 1
ATOM 856 C CA . SER A 1 113 ? -11.557 -9.634 -3.226 1.00 98.31 113 SER A CA 1
ATOM 857 C C . SER A 1 113 ? -12.286 -10.407 -4.319 1.00 98.31 113 SER A C 1
ATOM 859 O O . SER A 1 113 ? -12.273 -11.640 -4.366 1.00 98.31 113 SER A O 1
ATOM 861 N N . ASN A 1 114 ? -12.873 -9.649 -5.239 1.00 97.56 114 ASN A N 1
ATOM 862 C CA . ASN A 1 114 ? -13.343 -10.131 -6.531 1.00 97.56 114 ASN A CA 1
ATOM 863 C C . ASN A 1 114 ? -12.649 -9.289 -7.602 1.00 97.56 114 ASN A C 1
ATOM 865 O O . ASN A 1 114 ? -13.025 -8.142 -7.852 1.00 97.56 114 ASN A O 1
ATOM 869 N N . PHE A 1 115 ? -11.572 -9.837 -8.164 1.00 95.62 115 PHE A N 1
ATOM 870 C CA . PHE A 1 115 ? -10.728 -9.137 -9.127 1.00 95.62 115 PHE A CA 1
ATOM 871 C C . PHE A 1 115 ? -11.478 -8.875 -10.430 1.00 95.62 115 PHE A C 1
ATOM 873 O O . PHE A 1 115 ? -12.087 -9.785 -10.995 1.00 95.62 115 PHE A O 1
ATOM 880 N N . ARG A 1 116 ? -11.335 -7.662 -10.976 1.00 93.06 116 ARG A N 1
ATOM 881 C CA . ARG A 1 116 ? -11.860 -7.341 -12.314 1.00 93.06 116 ARG A CA 1
ATOM 882 C C . ARG A 1 116 ? -11.189 -8.183 -13.398 1.00 93.06 116 ARG A C 1
ATOM 884 O O . ARG A 1 116 ? -11.842 -8.656 -14.322 1.00 93.06 116 ARG A O 1
ATOM 891 N N . PHE A 1 117 ? -9.889 -8.427 -13.245 1.00 86.38 117 PHE A N 1
ATOM 892 C CA . PHE A 1 117 ? -9.081 -9.253 -14.146 1.00 86.38 117 PHE A CA 1
ATOM 893 C C . PHE A 1 117 ? -8.819 -10.638 -13.535 1.00 86.38 117 PHE A C 1
ATOM 895 O O . PHE A 1 117 ? -7.681 -11.029 -13.263 1.00 86.38 117 PHE A O 1
ATOM 902 N N . LYS A 1 118 ? -9.904 -11.379 -13.283 1.00 84.56 118 LYS A N 1
ATOM 903 C CA . LYS A 1 118 ? -9.883 -12.660 -12.556 1.00 84.56 118 LYS A CA 1
ATOM 904 C C . LYS A 1 118 ? -8.987 -13.739 -13.175 1.00 84.56 118 LYS A C 1
ATOM 906 O O . LYS A 1 118 ? -8.422 -14.531 -12.427 1.00 84.56 118 LYS A O 1
ATOM 911 N N . ASP A 1 119 ? -8.821 -13.749 -14.497 1.00 84.12 119 ASP A N 1
ATOM 912 C CA . ASP A 1 119 ? -8.028 -14.772 -15.193 1.00 84.12 119 ASP A CA 1
ATOM 913 C C . ASP A 1 119 ? -6.530 -14.662 -14.870 1.00 84.12 119 ASP A C 1
ATOM 915 O O . ASP A 1 119 ? -5.807 -15.651 -14.949 1.00 84.12 119 ASP A O 1
ATOM 919 N N . TYR A 1 120 ? -6.074 -13.471 -14.467 1.00 78.88 120 TYR A N 1
ATOM 920 C CA . TYR A 1 120 ? -4.680 -13.215 -14.118 1.00 78.88 120 TYR A CA 1
ATOM 921 C C . TYR A 1 120 ? -4.422 -13.370 -12.610 1.00 78.88 120 TYR A C 1
ATOM 923 O O . TYR A 1 120 ? -3.473 -14.044 -12.217 1.00 78.88 120 TYR A O 1
ATOM 931 N N . ARG A 1 121 ? -5.286 -12.793 -11.758 1.00 87.62 121 ARG A N 1
ATOM 932 C CA . ARG A 1 121 ? -5.038 -12.679 -10.300 1.00 87.62 121 ARG A CA 1
ATOM 933 C C . ARG A 1 121 ? -6.053 -13.374 -9.399 1.00 87.62 121 ARG A C 1
ATOM 935 O O . ARG A 1 121 ? -5.834 -13.504 -8.198 1.00 87.62 121 ARG A O 1
ATOM 942 N N . GLY A 1 122 ? -7.154 -13.888 -9.949 1.00 87.50 122 GLY A N 1
ATOM 943 C CA . GLY A 1 122 ? -8.234 -14.497 -9.162 1.00 87.50 122 GLY A CA 1
ATOM 944 C C . GLY A 1 122 ? -7.783 -15.689 -8.307 1.00 87.50 122 GLY A C 1
ATOM 945 O O . GLY A 1 122 ? -8.321 -15.914 -7.223 1.00 87.50 122 GLY A O 1
ATOM 946 N N . GLY A 1 123 ? -6.747 -16.415 -8.744 1.00 92.38 123 GLY A N 1
ATOM 947 C CA . GLY A 1 123 ? -6.158 -17.522 -7.985 1.00 92.38 123 GLY A CA 1
ATOM 948 C C . GLY A 1 123 ? -5.515 -17.110 -6.653 1.00 92.38 123 GLY A C 1
ATOM 949 O O . GLY A 1 123 ? -5.418 -17.939 -5.747 1.00 92.38 123 GLY A O 1
ATOM 950 N N . GLU A 1 124 ? -5.126 -15.840 -6.491 1.00 94.75 124 GLU A N 1
ATOM 951 C CA . GLU A 1 124 ? -4.504 -15.313 -5.266 1.00 94.75 124 GLU A CA 1
ATOM 952 C C . GLU A 1 124 ? -5.465 -15.337 -4.069 1.00 94.75 124 GLU A C 1
ATOM 954 O O . GLU A 1 124 ? -5.044 -15.595 -2.938 1.00 94.75 124 GLU A O 1
ATOM 959 N N . VAL A 1 125 ? -6.771 -15.159 -4.314 1.00 96.62 125 VAL A N 1
ATOM 960 C CA . VAL A 1 125 ? -7.814 -15.127 -3.271 1.00 96.62 125 VAL A CA 1
ATOM 961 C C . VAL A 1 125 ? -7.838 -16.424 -2.459 1.00 96.62 125 VAL A C 1
ATOM 963 O O . VAL A 1 125 ? -8.037 -16.396 -1.244 1.00 96.62 125 VAL A O 1
ATOM 966 N N . LYS A 1 126 ? -7.570 -17.573 -3.096 1.00 96.25 126 LYS A N 1
ATOM 967 C CA . LYS A 1 126 ? -7.505 -18.876 -2.414 1.00 96.25 126 LYS A CA 1
ATOM 968 C C . LYS A 1 126 ? -6.399 -18.915 -1.355 1.00 96.25 126 LYS A C 1
ATOM 970 O O . LYS A 1 126 ? -6.601 -19.471 -0.278 1.00 96.25 126 LYS A O 1
ATOM 975 N N . HIS A 1 127 ? -5.241 -18.333 -1.652 1.00 96.06 127 HIS A N 1
ATOM 976 C CA . HIS A 1 127 ? -4.094 -18.332 -0.741 1.00 96.06 127 HIS A CA 1
ATOM 977 C C . HIS A 1 127 ? -4.266 -17.313 0.383 1.00 96.06 127 HIS A C 1
ATOM 979 O O . HIS A 1 127 ? -3.933 -17.597 1.532 1.00 96.06 127 HIS A O 1
ATOM 985 N N . PHE A 1 128 ? -4.867 -16.160 0.084 1.00 96.81 128 PHE A N 1
ATOM 986 C CA . PHE A 1 128 ? -5.271 -15.204 1.113 1.00 96.81 128 PHE A CA 1
ATOM 987 C C . PHE A 1 128 ? -6.302 -15.806 2.080 1.00 96.81 128 PHE A C 1
ATOM 989 O O . PHE A 1 128 ? -6.140 -15.695 3.295 1.00 96.81 128 PHE A O 1
ATOM 996 N N . ARG A 1 129 ? -7.316 -16.513 1.557 1.00 97.81 129 ARG A N 1
ATOM 997 C CA . ARG A 1 129 ? -8.301 -17.248 2.366 1.00 97.81 129 ARG A CA 1
ATOM 998 C C . ARG A 1 129 ? -7.625 -18.222 3.331 1.00 97.81 129 ARG A C 1
ATOM 1000 O O . ARG A 1 129 ? -7.977 -18.221 4.503 1.00 97.81 129 ARG A O 1
ATOM 1007 N N . ALA A 1 130 ? -6.639 -18.993 2.874 1.00 96.69 130 ALA A N 1
ATOM 1008 C CA . ALA A 1 130 ? -5.926 -19.937 3.736 1.00 96.69 130 ALA A CA 1
ATOM 1009 C C . ALA A 1 130 ? -5.217 -19.234 4.913 1.00 96.69 130 ALA A C 1
ATOM 1011 O O . ALA A 1 130 ? -5.271 -19.710 6.048 1.00 96.69 130 ALA A O 1
ATOM 1012 N N . VAL A 1 131 ? -4.605 -18.066 4.675 1.00 96.19 131 VAL A N 1
ATOM 1013 C CA . VAL A 1 131 ? -4.024 -17.246 5.753 1.00 96.19 131 VAL A CA 1
ATOM 1014 C C . VAL A 1 131 ? -5.105 -16.720 6.699 1.00 96.19 131 VAL A C 1
ATOM 1016 O O . VAL A 1 131 ? -4.922 -16.756 7.915 1.00 96.19 131 VAL A O 1
ATOM 1019 N N . ALA A 1 132 ? -6.239 -16.265 6.170 1.00 97.19 132 ALA A N 1
ATOM 1020 C CA . ALA A 1 132 ? -7.350 -15.778 6.978 1.00 97.19 132 ALA A CA 1
ATOM 1021 C C . ALA A 1 132 ? -7.959 -16.879 7.869 1.00 97.19 132 ALA A C 1
ATOM 1023 O O . ALA A 1 132 ? -8.170 -16.656 9.060 1.00 97.19 132 ALA A O 1
ATOM 1024 N N . GLU A 1 133 ? -8.155 -18.083 7.331 1.00 96.38 133 GLU A N 1
ATOM 1025 C CA . GLU A 1 133 ? -8.638 -19.259 8.066 1.00 96.38 133 GLU A CA 1
ATOM 1026 C C . GLU A 1 133 ? -7.649 -19.677 9.162 1.00 96.38 133 GLU A C 1
ATOM 1028 O O . GLU A 1 133 ? -8.047 -19.879 10.309 1.00 96.38 133 GLU A O 1
ATOM 1033 N N . LYS A 1 134 ? -6.343 -19.704 8.858 1.00 93.75 134 LYS A N 1
ATOM 1034 C CA . LYS A 1 134 ? -5.278 -19.947 9.849 1.00 93.75 134 LYS A CA 1
ATOM 1035 C C . LYS A 1 134 ? -5.303 -18.928 10.994 1.00 93.75 134 LYS A C 1
ATOM 1037 O O . LYS A 1 134 ? -4.954 -19.256 12.127 1.00 93.75 134 LYS A O 1
ATOM 1042 N N . LEU A 1 135 ? -5.687 -17.686 10.705 1.00 92.69 135 LEU A N 1
ATOM 1043 C CA . LEU A 1 135 ? -5.811 -16.610 11.689 1.00 92.69 135 LEU A CA 1
ATOM 1044 C C . LEU A 1 135 ? -7.150 -16.616 12.442 1.00 92.69 135 LEU A C 1
ATOM 1046 O O . LEU A 1 135 ? -7.352 -15.755 13.299 1.00 92.69 135 LEU A O 1
ATOM 1050 N N . GLY A 1 136 ? -8.039 -17.572 12.150 1.00 94.75 136 GLY A N 1
ATOM 1051 C CA . GLY A 1 136 ? -9.354 -17.685 12.777 1.00 94.75 136 GLY A CA 1
ATOM 1052 C C . GLY A 1 136 ? -10.316 -16.572 12.365 1.00 94.75 136 GLY A C 1
ATOM 1053 O O . GLY A 1 136 ? -11.174 -16.192 13.157 1.00 94.75 136 GLY A O 1
ATOM 1054 N N . ALA A 1 137 ? -10.141 -16.005 11.169 1.00 97.06 137 ALA A N 1
ATOM 1055 C CA . ALA A 1 137 ? -10.989 -14.930 10.683 1.00 97.06 137 ALA A CA 1
ATOM 1056 C C . ALA A 1 137 ? -12.359 -15.442 10.216 1.00 97.06 137 ALA A C 1
ATOM 1058 O O . ALA A 1 137 ? -12.458 -16.471 9.544 1.00 97.06 137 ALA A O 1
ATOM 1059 N N . THR A 1 138 ? -13.401 -14.656 10.468 1.00 97.88 138 THR A N 1
ATOM 1060 C CA . THR A 1 138 ? -14.688 -14.795 9.789 1.00 97.88 138 THR A CA 1
ATOM 1061 C C . THR A 1 138 ? -14.533 -14.338 8.345 1.00 97.88 138 THR A C 1
ATOM 1063 O O . THR A 1 138 ? -14.211 -13.179 8.068 1.00 97.88 138 THR A O 1
ATOM 1066 N N . ILE A 1 139 ? -14.736 -15.265 7.411 1.00 98.56 139 ILE A N 1
ATOM 1067 C CA . ILE A 1 139 ? -14.544 -15.007 5.985 1.00 98.56 139 ILE A CA 1
ATOM 1068 C C . ILE A 1 139 ? -15.822 -14.439 5.374 1.00 98.56 139 ILE A C 1
ATOM 1070 O O . ILE A 1 139 ? -16.887 -15.047 5.461 1.00 98.56 139 ILE A O 1
ATOM 1074 N N . VAL A 1 140 ? -15.692 -13.306 4.688 1.00 98.56 140 VAL A N 1
ATOM 1075 C CA . VAL A 1 140 ? -16.778 -12.646 3.963 1.00 98.56 140 VAL A CA 1
ATOM 1076 C C . VAL A 1 140 ? -16.398 -12.541 2.490 1.00 98.56 140 VAL A C 1
ATOM 1078 O O . VAL A 1 140 ? -15.326 -12.054 2.150 1.00 98.56 140 VAL A O 1
ATOM 1081 N N . GLN A 1 141 ? -17.275 -12.997 1.601 1.00 98.06 141 GLN A N 1
ATOM 1082 C CA . GLN A 1 141 ? -17.092 -12.879 0.155 1.00 98.06 141 GLN A CA 1
ATOM 1083 C C . GLN A 1 141 ? -17.847 -11.645 -0.344 1.00 98.06 141 GLN A C 1
ATOM 1085 O O . GLN A 1 141 ? -19.018 -11.475 -0.001 1.00 98.06 141 GLN A O 1
ATOM 1090 N N . ILE A 1 142 ? -17.201 -10.794 -1.146 1.00 97.38 142 ILE A N 1
ATOM 1091 C CA . ILE A 1 142 ? -17.921 -9.722 -1.843 1.00 97.38 142 ILE A CA 1
ATOM 1092 C C . ILE A 1 142 ? -18.895 -10.326 -2.875 1.00 97.38 142 ILE A C 1
ATOM 1094 O O . ILE A 1 142 ? -18.551 -11.345 -3.477 1.00 97.38 142 ILE A O 1
ATOM 1098 N N . PRO A 1 143 ? -20.096 -9.752 -3.092 1.00 97.44 143 PRO A N 1
ATOM 1099 C CA . PRO A 1 143 ? -21.035 -10.273 -4.079 1.00 97.44 143 PRO A CA 1
ATOM 1100 C C . PRO A 1 143 ? -20.423 -10.374 -5.480 1.00 97.44 143 PRO A C 1
ATOM 1102 O O . PRO A 1 143 ? -19.774 -9.439 -5.936 1.00 97.44 143 PRO A O 1
ATOM 1105 N N . ASP A 1 144 ? -20.709 -11.464 -6.197 1.00 95.62 144 ASP A N 1
ATOM 1106 C CA . ASP A 1 144 ? -20.086 -11.780 -7.496 1.00 95.62 144 ASP A CA 1
ATOM 1107 C C . ASP A 1 144 ? -20.267 -10.700 -8.579 1.00 95.62 144 ASP A C 1
ATOM 1109 O O . ASP A 1 144 ? -19.482 -10.625 -9.522 1.00 95.62 144 ASP A O 1
ATOM 1113 N N . HIS A 1 145 ? -21.301 -9.861 -8.457 1.00 96.69 145 HIS A N 1
ATOM 1114 C CA . HIS A 1 145 ? -21.591 -8.767 -9.388 1.00 96.69 145 HIS A CA 1
ATOM 1115 C C . HIS A 1 145 ? -20.816 -7.471 -9.088 1.00 96.69 145 HIS A C 1
ATOM 1117 O O . HIS A 1 145 ? -20.970 -6.501 -9.827 1.00 96.69 145 HIS A O 1
ATOM 1123 N N . LEU A 1 146 ? -20.027 -7.437 -8.010 1.00 97.81 146 LEU A N 1
ATOM 1124 C CA . LEU A 1 146 ? -19.198 -6.304 -7.607 1.00 97.81 146 LEU A CA 1
ATOM 1125 C C . LEU A 1 146 ? -17.728 -6.704 -7.629 1.00 97.81 146 LEU A C 1
ATOM 1127 O O . LEU A 1 146 ? -17.348 -7.733 -7.072 1.00 97.81 146 LEU A O 1
ATOM 1131 N N . HIS A 1 147 ? -16.894 -5.851 -8.209 1.00 98.31 147 HIS A N 1
ATOM 1132 C CA . HIS A 1 147 ? -15.446 -5.979 -8.161 1.00 98.31 147 HIS A CA 1
ATOM 1133 C C . HIS A 1 147 ? -14.879 -5.114 -7.047 1.00 98.31 147 HIS A C 1
ATOM 1135 O O . HIS A 1 147 ? -15.281 -3.963 -6.860 1.00 98.31 147 HIS A O 1
ATOM 1141 N N . TRP A 1 148 ? -13.911 -5.665 -6.329 1.00 98.31 148 TRP A N 1
ATOM 1142 C CA . TRP A 1 148 ? -13.150 -4.944 -5.321 1.00 98.31 148 TRP A CA 1
ATOM 1143 C C . TRP A 1 148 ? -11.808 -5.631 -5.101 1.00 98.31 148 TRP A C 1
ATOM 1145 O O . TRP A 1 148 ? -11.766 -6.857 -4.977 1.00 98.31 148 TRP A O 1
ATOM 1155 N N . GLU A 1 149 ? -10.733 -4.846 -5.052 1.00 97.69 149 GLU A N 1
ATOM 1156 C CA . GLU A 1 149 ? -9.348 -5.325 -4.942 1.00 97.69 149 GLU A CA 1
ATOM 1157 C C . GLU A 1 149 ? -8.725 -4.958 -3.585 1.00 97.69 149 GLU A C 1
ATOM 1159 O O . GLU A 1 149 ? -7.643 -4.381 -3.476 1.00 97.69 149 GLU A O 1
ATOM 1164 N N . GLY A 1 150 ? -9.436 -5.317 -2.516 1.00 98.00 150 GLY A N 1
ATOM 1165 C CA . GLY A 1 150 ? -8.858 -5.448 -1.186 1.00 98.00 150 GLY A CA 1
ATOM 1166 C C . GLY A 1 150 ? -8.327 -4.154 -0.568 1.00 98.00 150 GLY A C 1
ATOM 1167 O O . GLY A 1 150 ? -8.844 -3.050 -0.752 1.00 98.00 150 GLY A O 1
ATOM 1168 N N . SER A 1 151 ? -7.274 -4.315 0.230 1.00 97.50 151 SER A N 1
ATOM 1169 C CA . SER A 1 151 ? -6.571 -3.221 0.905 1.00 97.50 151 SER A CA 1
ATOM 1170 C C . SER A 1 151 ? -5.618 -2.426 0.001 1.00 97.50 151 SER A C 1
ATOM 1172 O O . SER A 1 151 ? -5.049 -1.446 0.486 1.00 97.50 151 SER A O 1
ATOM 1174 N N . GLY A 1 152 ? -5.437 -2.829 -1.263 1.00 97.19 152 GLY A N 1
ATOM 1175 C CA . GLY A 1 152 ? -4.805 -1.999 -2.297 1.00 97.19 152 GLY A CA 1
ATOM 1176 C C . GLY A 1 152 ? -5.732 -0.853 -2.708 1.00 97.19 152 GLY A C 1
ATOM 1177 O O . GLY A 1 152 ? -5.347 0.316 -2.725 1.00 97.19 152 GLY A O 1
ATOM 1178 N N . ASP A 1 153 ? -7.022 -1.156 -2.873 1.00 98.38 153 ASP A N 1
ATOM 1179 C CA . ASP A 1 153 ? -8.048 -0.143 -3.131 1.00 98.38 153 ASP A CA 1
ATOM 1180 C C . ASP A 1 153 ? -8.646 0.495 -1.875 1.00 98.38 153 ASP A C 1
ATOM 1182 O O . ASP A 1 153 ? -9.464 1.399 -1.997 1.00 98.38 153 ASP A O 1
ATOM 1186 N N . THR A 1 154 ? -8.240 0.091 -0.669 1.00 98.31 154 THR A N 1
ATOM 1187 C CA . THR A 1 154 ? -8.860 0.567 0.578 1.00 98.31 154 THR A CA 1
ATOM 1188 C C . THR A 1 154 ? -7.826 1.104 1.568 1.00 98.31 154 THR A C 1
ATOM 1190 O O . THR A 1 154 ? -7.139 0.346 2.256 1.00 98.31 154 THR A O 1
ATOM 1193 N N . VAL A 1 155 ? -7.752 2.432 1.697 1.00 98.00 155 VAL A N 1
ATOM 1194 C CA . VAL A 1 155 ? -6.856 3.136 2.628 1.00 98.00 155 VAL A CA 1
ATOM 1195 C C . VAL A 1 155 ? -7.606 3.505 3.905 1.00 98.00 155 VAL A C 1
ATOM 1197 O O . VAL A 1 155 ? -8.659 4.140 3.880 1.00 98.00 155 VAL A O 1
ATOM 1200 N N . VAL A 1 156 ? -7.054 3.108 5.051 1.00 97.25 156 VAL A N 1
ATOM 1201 C CA . VAL A 1 156 ? -7.620 3.414 6.370 1.00 97.25 156 VAL A CA 1
ATOM 1202 C C . VAL A 1 156 ? -7.328 4.860 6.774 1.00 97.25 156 VAL A C 1
ATOM 1204 O O . VAL A 1 156 ? -6.188 5.310 6.683 1.00 97.25 156 VAL A O 1
ATOM 1207 N N . ILE A 1 157 ? -8.347 5.560 7.275 1.00 97.88 157 ILE A N 1
ATOM 1208 C CA . ILE A 1 157 ? -8.221 6.866 7.921 1.00 97.88 157 ILE A CA 1
ATOM 1209 C C . ILE A 1 157 ? -8.510 6.703 9.407 1.00 97.88 157 ILE A C 1
ATOM 1211 O O . ILE A 1 157 ? -9.600 6.295 9.816 1.00 97.88 157 ILE A O 1
ATOM 1215 N N . ARG A 1 158 ? -7.510 7.017 10.221 1.00 95.31 158 ARG A N 1
ATOM 1216 C CA . ARG A 1 158 ? -7.539 6.945 11.674 1.00 95.31 158 ARG A CA 1
ATOM 1217 C C . ARG A 1 158 ? -7.622 8.324 12.291 1.00 95.31 158 ARG A C 1
ATOM 1219 O O . ARG A 1 158 ? -7.057 9.295 11.790 1.00 95.31 158 ARG A O 1
ATOM 1226 N N . ASP A 1 159 ? -8.258 8.356 13.448 1.00 93.75 159 ASP A N 1
ATOM 1227 C CA . ASP A 1 159 ? -8.135 9.457 14.382 1.00 93.75 159 ASP A CA 1
ATOM 1228 C C . ASP A 1 159 ? -6.706 9.479 14.952 1.00 93.75 159 ASP A C 1
ATOM 1230 O O . ASP A 1 159 ? -6.262 8.472 15.512 1.00 93.75 159 ASP A O 1
ATOM 1234 N N . PRO A 1 160 ? -5.960 10.589 14.846 1.00 90.31 160 PRO A N 1
ATOM 1235 C CA . PRO A 1 160 ? -4.556 10.600 15.241 1.00 90.31 160 PRO A CA 1
ATOM 1236 C C . PRO A 1 160 ? -4.349 10.433 16.754 1.00 90.31 160 PRO A C 1
ATOM 1238 O O . PRO A 1 160 ? -3.310 9.921 17.171 1.00 90.31 160 PRO A O 1
ATOM 1241 N N . LYS A 1 161 ? -5.335 10.794 17.588 1.00 88.38 161 LYS A N 1
ATOM 1242 C CA . LYS A 1 161 ? -5.225 10.711 19.053 1.00 88.38 161 LYS A CA 1
ATOM 1243 C C . LYS A 1 161 ? -5.599 9.329 19.575 1.00 88.38 161 LYS A C 1
ATOM 1245 O O . LYS A 1 161 ? -4.889 8.755 20.392 1.00 88.38 161 LYS A O 1
ATOM 1250 N N . THR A 1 162 ? -6.727 8.800 19.117 1.00 88.88 162 THR A N 1
ATOM 1251 C CA . THR A 1 162 ? -7.292 7.533 19.606 1.00 88.88 162 THR A CA 1
ATOM 1252 C C . THR A 1 162 ? -6.846 6.327 18.784 1.00 88.88 162 THR A C 1
ATOM 1254 O O . THR A 1 162 ? -6.985 5.190 19.240 1.00 88.88 162 THR A O 1
ATOM 1257 N N . GLN A 1 163 ? -6.318 6.559 17.575 1.00 88.19 163 GLN A N 1
ATOM 1258 C CA . GLN A 1 163 ? -5.969 5.542 16.575 1.00 88.19 163 GLN A CA 1
ATOM 1259 C C . GLN A 1 163 ? -7.166 4.691 16.107 1.00 88.19 163 GLN A C 1
ATOM 1261 O O . GLN A 1 163 ? -6.986 3.699 15.389 1.00 88.19 163 GLN A O 1
ATOM 1266 N N . ALA A 1 164 ? -8.385 5.081 16.492 1.00 91.00 164 ALA A N 1
ATOM 1267 C CA . ALA A 1 164 ? -9.622 4.472 16.030 1.00 91.00 164 ALA A CA 1
ATOM 1268 C C . ALA A 1 164 ? -9.825 4.751 14.540 1.00 91.00 164 ALA A C 1
ATOM 1270 O O . ALA A 1 164 ? -9.421 5.800 14.036 1.00 91.00 164 ALA A O 1
ATOM 1271 N N . ILE A 1 165 ? -10.451 3.814 13.833 1.00 95.00 165 ILE A N 1
ATOM 1272 C CA . ILE A 1 165 ? -10.761 3.997 12.414 1.00 95.00 165 ILE A CA 1
ATOM 1273 C C . ILE A 1 165 ? -11.947 4.953 12.304 1.00 95.00 165 ILE A C 1
ATOM 1275 O O . ILE A 1 165 ? -13.017 4.676 12.837 1.00 95.00 165 ILE A O 1
ATOM 1279 N N . GLN A 1 166 ? -11.752 6.072 11.610 1.00 95.25 166 GLN A N 1
ATOM 1280 C CA . GLN A 1 166 ? -12.809 7.037 11.311 1.00 95.25 166 GLN A CA 1
ATOM 1281 C C . GLN A 1 166 ? -13.532 6.678 10.012 1.00 95.25 166 GLN A C 1
ATOM 1283 O O . GLN A 1 166 ? -14.757 6.762 9.933 1.00 95.25 166 GLN A O 1
ATOM 1288 N N . ALA A 1 167 ? -12.771 6.289 8.989 1.00 98.19 167 ALA A N 1
ATOM 1289 C CA . ALA A 1 167 ? -13.302 5.900 7.692 1.00 98.19 167 ALA A CA 1
ATOM 1290 C C . ALA A 1 167 ? -12.295 5.047 6.915 1.00 98.19 167 ALA A C 1
ATOM 1292 O O . ALA A 1 167 ? -11.108 4.996 7.238 1.00 98.19 167 ALA A O 1
ATOM 1293 N N . TYR A 1 168 ? -12.776 4.448 5.836 1.00 98.69 168 TYR A N 1
ATOM 1294 C CA . TYR A 1 168 ? -11.954 3.948 4.745 1.00 98.69 168 TYR A CA 1
ATOM 1295 C C . TYR A 1 168 ? -12.170 4.812 3.504 1.00 98.69 168 TYR A C 1
ATOM 1297 O O . TYR A 1 168 ? -13.312 5.103 3.150 1.00 98.69 168 TYR A O 1
ATOM 1305 N N . LEU A 1 169 ? -11.088 5.207 2.838 1.00 98.81 169 LEU A N 1
ATOM 1306 C CA . LEU A 1 169 ? -11.137 5.708 1.467 1.00 98.81 169 LEU A CA 1
ATOM 1307 C C . LEU A 1 169 ? -11.008 4.505 0.536 1.00 98.81 169 LEU A C 1
ATOM 1309 O O . LEU A 1 169 ? -10.034 3.763 0.646 1.00 98.81 169 LEU A O 1
ATOM 1313 N N . MET A 1 170 ? -11.984 4.306 -0.345 1.00 98.75 170 MET A N 1
ATOM 1314 C CA . MET A 1 170 ? -12.010 3.187 -1.282 1.00 98.75 170 MET A CA 1
ATOM 1315 C C . MET A 1 170 ? -11.894 3.707 -2.713 1.00 98.75 170 MET A C 1
ATOM 1317 O O . MET A 1 170 ? -12.822 4.350 -3.190 1.00 98.75 170 MET A O 1
ATOM 1321 N N . GLY A 1 171 ? -10.793 3.435 -3.403 1.00 98.50 171 GLY A N 1
ATOM 1322 C CA . GLY A 1 171 ? -10.634 3.781 -4.816 1.00 98.50 171 GLY A CA 1
ATOM 1323 C C . GLY A 1 171 ? -11.688 3.081 -5.676 1.00 98.50 171 GLY A C 1
ATOM 1324 O O . GLY A 1 171 ? -12.032 1.931 -5.413 1.00 98.50 171 GLY A O 1
ATOM 1325 N N . CYS A 1 172 ? -12.230 3.757 -6.689 1.00 97.94 172 CYS A N 1
ATOM 1326 C CA . CYS A 1 172 ? -13.145 3.141 -7.653 1.00 97.94 172 CYS A CA 1
ATOM 1327 C C . CYS A 1 172 ? -12.929 3.640 -9.089 1.00 97.94 172 CYS A C 1
ATOM 1329 O O . CYS A 1 172 ? -12.370 4.716 -9.319 1.00 97.94 172 CYS A O 1
ATOM 1331 N N . GLY A 1 173 ? -13.369 2.829 -10.057 1.00 95.31 173 GLY A N 1
ATOM 1332 C CA . GLY A 1 173 ? -13.275 3.088 -11.497 1.00 95.31 173 GLY A CA 1
ATOM 1333 C C . GLY A 1 173 ? -12.370 2.083 -12.222 1.00 95.31 173 GLY A C 1
ATOM 1334 O O . GLY A 1 173 ? -12.890 1.241 -12.952 1.00 95.31 173 GLY A O 1
ATOM 1335 N N . PRO A 1 174 ? -11.037 2.117 -12.024 1.00 93.31 174 PRO A N 1
ATOM 1336 C CA . PRO A 1 174 ? -10.107 1.241 -12.744 1.00 93.31 174 PRO A CA 1
ATOM 1337 C C . PRO A 1 174 ? -10.220 -0.240 -12.350 1.00 93.31 174 PRO A C 1
ATOM 1339 O O . PRO A 1 174 ? -10.185 -1.125 -13.205 1.00 93.31 174 PRO A O 1
ATOM 1342 N N . ARG A 1 175 ? -10.330 -0.512 -11.045 1.00 94.25 175 ARG A N 1
ATOM 1343 C CA . ARG A 1 175 ? -10.275 -1.862 -10.466 1.00 94.25 175 ARG A CA 1
ATOM 1344 C C . ARG A 1 175 ? -11.552 -2.178 -9.701 1.00 94.25 175 ARG A C 1
ATOM 1346 O O . ARG A 1 175 ? -12.331 -3.015 -10.156 1.00 94.25 175 ARG A O 1
ATOM 1353 N N . SER A 1 176 ? -11.839 -1.438 -8.637 1.00 97.75 176 SER A N 1
ATOM 1354 C CA . SER A 1 176 ? -13.047 -1.623 -7.825 1.00 97.75 176 SER A CA 1
ATOM 1355 C C . SER A 1 176 ? -14.275 -0.861 -8.345 1.00 97.75 176 SER A C 1
ATOM 1357 O O . SER A 1 176 ? -14.162 0.231 -8.910 1.00 97.75 176 SER A O 1
ATOM 1359 N N . ASP A 1 177 ? -15.462 -1.431 -8.135 1.00 98.31 177 ASP A N 1
ATOM 1360 C CA . ASP A 1 177 ? -16.752 -0.792 -8.405 1.00 98.31 177 ASP A CA 1
ATOM 1361 C C . ASP A 1 177 ? -17.147 0.141 -7.251 1.00 98.31 177 ASP A C 1
ATOM 1363 O O . ASP A 1 177 ? -17.006 -0.200 -6.078 1.00 98.31 177 ASP A O 1
ATOM 1367 N N . GLU A 1 178 ? -17.719 1.306 -7.560 1.00 98.12 178 GLU A N 1
ATOM 1368 C CA . GLU A 1 178 ? -18.203 2.248 -6.537 1.00 98.12 178 GLU A CA 1
ATOM 1369 C C . GLU A 1 178 ? -19.238 1.613 -5.590 1.00 98.12 178 GLU A C 1
ATOM 1371 O O . GLU A 1 178 ? -19.216 1.859 -4.381 1.00 98.12 178 GLU A O 1
ATOM 1376 N N . GLY A 1 179 ? -20.097 0.736 -6.122 1.00 97.75 179 GLY A N 1
ATOM 1377 C CA . GLY A 1 179 ? -21.124 0.022 -5.358 1.00 97.75 179 GLY A CA 1
ATOM 1378 C C . GLY A 1 179 ? -20.578 -0.897 -4.257 1.00 97.75 179 GLY A C 1
ATOM 1379 O O . GLY A 1 179 ? -21.306 -1.198 -3.311 1.00 97.75 179 GLY A O 1
ATOM 1380 N N . ALA A 1 180 ? -19.298 -1.288 -4.315 1.00 98.38 180 ALA A N 1
ATOM 1381 C CA . ALA A 1 180 ? -18.658 -2.092 -3.272 1.00 98.38 180 ALA A CA 1
ATOM 1382 C C . ALA A 1 180 ? -18.618 -1.376 -1.910 1.00 98.38 180 ALA A C 1
ATOM 1384 O O . ALA A 1 180 ? -18.641 -2.036 -0.870 1.00 98.38 180 ALA A O 1
ATOM 1385 N N . ALA A 1 181 ? -18.631 -0.037 -1.890 1.00 98.56 181 ALA A N 1
ATOM 1386 C CA . ALA A 1 181 ? -18.539 0.738 -0.655 1.00 98.56 181 ALA A CA 1
ATOM 1387 C C . ALA A 1 181 ? -19.705 0.467 0.309 1.00 98.56 181 ALA A C 1
ATOM 1389 O O . ALA A 1 181 ? -19.482 0.356 1.513 1.00 98.56 181 ALA A O 1
ATOM 1390 N N . ALA A 1 182 ? -20.932 0.322 -0.206 1.00 98.31 182 ALA A N 1
ATOM 1391 C CA . ALA A 1 182 ? -22.106 0.046 0.623 1.00 98.31 182 ALA A CA 1
ATOM 1392 C C . ALA A 1 182 ? -21.995 -1.326 1.306 1.00 98.31 182 ALA A C 1
ATOM 1394 O O . ALA A 1 182 ? -22.166 -1.433 2.518 1.00 98.31 182 ALA A O 1
ATOM 1395 N N . PHE A 1 183 ? -21.605 -2.350 0.541 1.00 98.56 183 PHE A N 1
ATOM 1396 C CA . PHE A 1 183 ? -21.367 -3.690 1.072 1.00 98.56 183 PHE A CA 1
ATOM 1397 C C . PHE A 1 183 ? -20.264 -3.693 2.139 1.00 98.56 183 PHE A C 1
ATOM 1399 O O . PHE A 1 183 ? -20.451 -4.234 3.229 1.00 98.56 183 PHE A O 1
ATOM 1406 N N . LEU A 1 184 ? -19.124 -3.052 1.859 1.00 98.56 184 LEU A N 1
ATOM 1407 C CA . LEU A 1 184 ? -18.020 -2.966 2.815 1.00 98.56 184 LEU A CA 1
ATOM 1408 C C . LEU A 1 184 ? -18.437 -2.218 4.083 1.00 98.56 184 LEU A C 1
ATOM 1410 O O . LEU A 1 184 ? -18.116 -2.662 5.178 1.00 98.56 184 LEU A O 1
ATOM 1414 N N . GLN A 1 185 ? -19.191 -1.126 3.976 1.00 98.38 185 GLN A N 1
ATOM 1415 C CA . GLN A 1 185 ? -19.698 -0.410 5.145 1.00 98.38 185 GLN A CA 1
ATOM 1416 C C . GLN A 1 185 ? -20.617 -1.289 6.004 1.00 98.38 185 GLN A C 1
ATOM 1418 O O . GLN A 1 185 ? -20.507 -1.275 7.233 1.00 98.38 185 GLN A O 1
ATOM 1423 N N . ASP A 1 186 ? -21.484 -2.085 5.380 1.00 98.00 186 ASP A N 1
ATOM 1424 C CA . ASP A 1 186 ? -22.381 -2.993 6.094 1.00 98.00 186 ASP A CA 1
ATOM 1425 C C . ASP A 1 186 ? -21.628 -4.117 6.807 1.00 98.00 186 ASP A C 1
ATOM 1427 O O . ASP A 1 186 ? -22.009 -4.489 7.918 1.00 98.00 186 ASP A O 1
ATOM 1431 N N . VAL A 1 187 ? -20.554 -4.632 6.211 1.00 97.56 187 VAL A N 1
ATOM 1432 C CA . VAL A 1 187 ? -19.716 -5.678 6.815 1.00 97.56 187 VAL A CA 1
ATOM 1433 C C . VAL A 1 187 ? -18.833 -5.109 7.926 1.00 97.56 187 VAL A C 1
ATOM 1435 O O . VAL A 1 187 ? -18.782 -5.656 9.024 1.00 97.56 187 VAL A O 1
ATOM 1438 N N . LEU A 1 188 ? -18.147 -3.999 7.654 1.00 96.81 188 LEU A N 1
ATOM 1439 C CA . LEU A 1 188 ? -17.117 -3.431 8.528 1.00 96.81 188 LEU A CA 1
ATOM 1440 C C . LEU A 1 188 ? -17.700 -2.549 9.638 1.00 96.81 188 LEU A C 1
ATOM 1442 O O . LEU A 1 188 ? -17.008 -2.236 10.601 1.00 96.81 188 LEU A O 1
ATOM 1446 N N . LYS A 1 189 ? -18.957 -2.103 9.499 1.00 97.06 189 LYS A N 1
ATOM 1447 C CA . LYS A 1 189 ? -19.618 -1.146 10.407 1.00 97.06 189 LYS A CA 1
ATOM 1448 C C . LYS A 1 189 ? -18.822 0.153 10.600 1.00 97.06 189 LYS A C 1
ATOM 1450 O O . LYS A 1 189 ? -18.908 0.808 11.636 1.00 97.06 189 LYS A O 1
ATOM 1455 N N . VAL A 1 190 ? -18.068 0.536 9.573 1.00 96.88 190 VAL A N 1
ATOM 1456 C CA . VAL A 1 190 ? -17.256 1.754 9.491 1.00 96.88 190 VAL A CA 1
ATOM 1457 C C . VAL A 1 190 ? -17.598 2.462 8.190 1.00 96.88 190 VAL A C 1
ATOM 1459 O O . VAL A 1 190 ? -17.837 1.808 7.179 1.00 96.88 190 VAL A O 1
ATOM 1462 N N . ARG A 1 191 ? -17.596 3.799 8.201 1.00 98.12 191 ARG A N 1
ATOM 1463 C CA . ARG A 1 191 ? -17.823 4.616 7.003 1.00 98.12 191 ARG A CA 1
ATOM 1464 C C . ARG A 1 191 ? -16.839 4.233 5.892 1.00 98.12 191 ARG A C 1
ATOM 1466 O O . ARG A 1 191 ? -15.628 4.321 6.094 1.00 98.12 191 ARG A O 1
ATOM 1473 N N . VAL A 1 192 ? -17.351 3.888 4.713 1.00 98.75 192 VAL A N 1
ATOM 1474 C CA . VAL A 1 192 ? -16.536 3.648 3.511 1.00 98.75 192 VAL A CA 1
ATOM 1475 C C . VAL A 1 192 ? -16.875 4.714 2.479 1.00 98.75 192 VAL A C 1
ATOM 1477 O O . VAL A 1 192 ? -18.030 4.879 2.099 1.00 98.75 192 VAL A O 1
ATOM 1480 N N . VAL A 1 193 ? -15.872 5.481 2.061 1.00 98.75 193 VAL A N 1
ATOM 1481 C CA . VAL A 1 193 ? -16.024 6.591 1.119 1.00 98.75 193 VAL A CA 1
ATOM 1482 C C . VAL A 1 193 ? -15.454 6.167 -0.232 1.00 98.75 193 VAL A C 1
ATOM 1484 O O . VAL A 1 193 ? -14.232 6.075 -0.346 1.00 98.75 193 VAL A O 1
ATOM 1487 N N . PRO A 1 194 ? -16.296 5.912 -1.249 1.00 98.69 194 PRO A N 1
ATOM 1488 C CA . PRO A 1 194 ? -15.810 5.622 -2.591 1.00 98.69 194 PRO A CA 1
ATOM 1489 C C . PRO A 1 194 ? -15.161 6.870 -3.199 1.00 98.69 194 PRO A C 1
ATOM 1491 O O . PRO A 1 194 ? -15.749 7.948 -3.163 1.00 98.69 194 PRO A O 1
ATOM 1494 N N . VAL A 1 195 ? -13.970 6.739 -3.769 1.00 98.81 195 VAL A N 1
ATOM 1495 C CA . VAL A 1 195 ? -13.153 7.813 -4.339 1.00 98.81 195 VAL A CA 1
ATOM 1496 C C . VAL A 1 195 ? -12.881 7.481 -5.808 1.00 98.81 195 VAL A C 1
ATOM 1498 O O . VAL A 1 195 ? -12.038 6.626 -6.087 1.00 98.81 195 VAL A O 1
ATOM 1501 N N . PRO A 1 196 ? -13.558 8.149 -6.759 1.00 98.25 196 PRO A N 1
ATOM 1502 C CA . PRO A 1 196 ? -13.294 7.928 -8.173 1.00 98.25 196 PRO A CA 1
ATOM 1503 C C . PRO A 1 196 ? -11.861 8.332 -8.543 1.00 98.25 196 PRO A C 1
ATOM 1505 O O . PRO A 1 196 ? -11.435 9.470 -8.312 1.00 98.25 196 PRO A O 1
ATOM 1508 N N . LEU A 1 197 ? -11.118 7.390 -9.121 1.00 97.31 197 LEU A N 1
ATOM 1509 C CA . LEU A 1 197 ? -9.759 7.608 -9.613 1.00 97.31 197 LEU A CA 1
ATOM 1510 C C . LEU A 1 197 ? -9.783 8.027 -11.084 1.00 97.31 197 LEU A C 1
ATOM 1512 O O . LEU A 1 197 ? -10.625 7.586 -11.869 1.00 97.31 197 LEU A O 1
ATOM 1516 N N . ARG A 1 198 ? -8.842 8.890 -11.470 1.00 94.00 198 ARG A N 1
ATOM 1517 C CA . ARG A 1 198 ? -8.677 9.325 -12.857 1.00 94.00 198 ARG A CA 1
ATOM 1518 C C . ARG A 1 198 ? -7.857 8.289 -13.621 1.00 94.00 198 ARG A C 1
ATOM 1520 O O . ARG A 1 198 ? -6.696 8.049 -13.295 1.00 94.00 198 ARG A O 1
ATOM 1527 N N . VAL A 1 199 ? -8.443 7.737 -14.679 1.00 85.81 199 VAL A N 1
ATOM 1528 C CA . VAL A 1 199 ? -7.722 6.944 -15.682 1.00 85.81 199 VAL A CA 1
ATOM 1529 C C . VAL A 1 199 ? -7.165 7.901 -16.736 1.00 85.81 199 VAL A C 1
ATOM 1531 O O . VAL A 1 199 ? -7.889 8.765 -17.233 1.00 85.81 199 VAL A O 1
ATOM 1534 N N . ALA A 1 200 ? -5.875 7.780 -17.045 1.00 80.62 200 ALA A N 1
ATOM 1535 C CA . ALA A 1 200 ? -5.209 8.597 -18.052 1.00 80.62 200 ALA A CA 1
ATOM 1536 C C . ALA A 1 200 ? -5.869 8.435 -19.422 1.00 80.62 200 ALA A C 1
ATOM 1538 O O . ALA A 1 200 ? -6.251 7.334 -19.817 1.00 80.62 200 ALA A O 1
ATOM 1539 N N . SER A 1 201 ? -5.937 9.531 -20.177 1.00 78.12 201 SER A N 1
ATOM 1540 C CA . SER A 1 201 ? -6.425 9.503 -21.565 1.00 78.12 201 SER A CA 1
ATOM 1541 C C . SER A 1 201 ? -5.291 9.329 -22.587 1.00 78.12 201 SER A C 1
ATOM 1543 O O . SER A 1 201 ? -5.548 9.188 -23.780 1.00 78.12 201 SER A O 1
ATOM 1545 N N . SER A 1 202 ? -4.034 9.342 -22.128 1.00 72.69 202 SER A N 1
ATOM 1546 C CA . SER A 1 202 ? -2.820 9.225 -22.942 1.00 72.69 202 SER A CA 1
ATOM 1547 C C . SER A 1 202 ? -1.725 8.454 -22.188 1.00 72.69 202 SER A C 1
ATOM 1549 O O . SER A 1 202 ? -1.617 8.614 -20.972 1.00 72.69 202 SER A O 1
ATOM 1551 N N . PRO A 1 203 ? -0.839 7.706 -22.877 1.00 67.44 203 PRO A N 1
ATOM 1552 C CA . PRO A 1 203 ? 0.331 7.061 -22.267 1.00 67.44 203 PRO A CA 1
ATOM 1553 C C . PRO A 1 203 ? 1.306 8.008 -21.545 1.00 67.44 203 PRO A C 1
ATOM 1555 O O . PRO A 1 203 ? 2.142 7.547 -20.775 1.00 67.44 203 PRO A O 1
ATOM 1558 N N . SER A 1 204 ? 1.240 9.316 -21.812 1.00 67.38 204 SER A N 1
ATOM 1559 C CA . SER A 1 204 ? 2.087 10.334 -21.175 1.00 67.38 204 SER A CA 1
ATOM 1560 C C . SER A 1 204 ? 1.560 10.834 -19.824 1.00 67.38 204 SER A C 1
ATOM 1562 O O . SER A 1 204 ? 2.238 11.618 -19.167 1.00 67.38 204 SER A O 1
ATOM 1564 N N . GLU A 1 205 ? 0.344 10.450 -19.432 1.00 72.38 205 GLU A N 1
ATOM 1565 C CA . GLU A 1 205 ? -0.275 10.843 -18.166 1.00 72.38 205 GLU A CA 1
ATOM 1566 C C . GLU A 1 205 ? -0.240 9.683 -17.167 1.00 72.38 205 GLU A C 1
ATOM 1568 O O . GLU A 1 205 ? -0.436 8.519 -17.523 1.00 72.38 205 GLU A O 1
ATOM 1573 N N . GLN A 1 206 ? -0.050 9.999 -15.887 1.00 77.25 206 GLN A N 1
ATOM 1574 C CA . GLN A 1 206 ? -0.165 9.002 -14.829 1.00 77.25 206 GLN A CA 1
ATOM 1575 C C . GLN A 1 206 ? -1.646 8.683 -14.570 1.00 77.25 206 GLN A C 1
ATOM 1577 O O . GLN A 1 206 ? -2.464 9.589 -14.396 1.00 77.25 206 GLN A O 1
ATOM 1582 N N . SER A 1 207 ? -1.985 7.392 -14.539 1.00 82.44 207 SER A N 1
ATOM 1583 C CA . SER A 1 207 ? -3.313 6.909 -14.134 1.00 82.44 207 SER A CA 1
ATOM 1584 C C . SER A 1 207 ? -3.329 6.558 -12.656 1.00 82.44 207 SER A C 1
ATOM 1586 O O . SER A 1 207 ? -2.383 5.949 -12.159 1.00 82.44 207 SER A O 1
ATOM 1588 N N . GLY A 1 208 ? -4.440 6.841 -11.984 1.00 85.00 208 GLY A N 1
ATOM 1589 C CA . GLY A 1 208 ? -4.766 6.179 -10.726 1.00 85.00 208 GLY A CA 1
ATOM 1590 C C . GLY A 1 208 ? -5.285 4.787 -11.033 1.00 85.00 208 GLY A C 1
ATOM 1591 O O . GLY A 1 208 ? -6.202 4.649 -11.840 1.00 85.00 208 GLY A O 1
ATOM 1592 N N . PHE A 1 209 ? -4.694 3.763 -10.424 1.00 87.56 209 PHE A N 1
ATOM 1593 C CA . PHE A 1 209 ? -5.139 2.378 -10.603 1.00 87.56 209 PHE A CA 1
ATOM 1594 C C . PHE A 1 209 ? -5.527 1.707 -9.287 1.00 87.56 209 PHE A C 1
ATOM 1596 O O . PHE A 1 209 ? -6.462 0.914 -9.301 1.00 87.56 209 PHE A O 1
ATOM 1603 N N . HIS A 1 210 ? -4.891 2.086 -8.175 1.00 95.88 210 HIS A N 1
ATOM 1604 C CA . HIS A 1 210 ? -5.299 1.709 -6.821 1.00 95.88 210 HIS A CA 1
ATOM 1605 C C . HIS A 1 210 ? -5.245 2.889 -5.852 1.00 95.88 210 HIS A C 1
ATOM 1607 O O . HIS A 1 210 ? -4.445 3.816 -6.014 1.00 95.88 210 HIS A O 1
ATOM 1613 N N . MET A 1 211 ? -6.073 2.850 -4.810 1.00 97.81 211 MET A N 1
ATOM 1614 C CA . MET A 1 211 ? -6.144 3.918 -3.803 1.00 97.81 211 MET A CA 1
ATOM 1615 C C . MET A 1 211 ? -4.836 4.105 -3.018 1.00 97.81 211 MET A C 1
ATOM 1617 O O . MET A 1 211 ? -4.458 5.239 -2.709 1.00 97.81 211 MET A O 1
ATOM 1621 N N . ASP A 1 212 ? -4.129 3.020 -2.701 1.00 97.50 212 ASP A N 1
ATOM 1622 C CA . ASP A 1 212 ? -2.862 3.042 -1.957 1.00 97.50 212 ASP A CA 1
ATOM 1623 C C . ASP A 1 212 ? -1.668 3.586 -2.775 1.00 97.50 212 ASP A C 1
ATOM 1625 O O . ASP A 1 212 ? -0.625 3.955 -2.227 1.00 97.50 212 ASP A O 1
ATOM 1629 N N . THR A 1 213 ? -1.826 3.700 -4.094 1.00 95.81 213 THR A N 1
ATOM 1630 C CA . THR A 1 213 ? -0.897 4.412 -4.992 1.00 95.81 213 THR A CA 1
ATOM 1631 C C . THR A 1 213 ? -1.243 5.889 -5.174 1.00 95.81 213 THR A C 1
ATOM 1633 O O . THR A 1 213 ? -0.440 6.655 -5.702 1.00 95.81 213 THR A O 1
ATOM 1636 N N . ALA A 1 214 ? -2.421 6.308 -4.706 1.00 97.12 214 ALA A N 1
ATOM 1637 C CA . ALA A 1 214 ? -2.884 7.690 -4.775 1.00 97.12 214 ALA A CA 1
ATOM 1638 C C . ALA A 1 214 ? -2.821 8.398 -3.414 1.00 97.12 214 ALA A C 1
ATOM 1640 O O . ALA A 1 214 ? -2.670 9.622 -3.354 1.00 97.12 214 ALA A O 1
ATOM 1641 N N . THR A 1 215 ? -2.944 7.653 -2.310 1.00 98.38 215 THR A N 1
ATOM 1642 C CA . THR A 1 215 ? -2.991 8.219 -0.958 1.00 98.38 215 THR A CA 1
ATOM 1643 C C . THR A 1 215 ? -2.342 7.342 0.104 1.00 98.38 215 THR A C 1
ATOM 1645 O O . THR A 1 215 ? -2.294 6.122 -0.005 1.00 98.38 215 THR A O 1
ATOM 1648 N N . MET A 1 216 ? -1.896 7.990 1.179 1.00 98.12 216 MET A N 1
ATOM 1649 C CA . MET A 1 216 ? -1.412 7.351 2.401 1.00 98.12 216 MET A CA 1
ATOM 1650 C C . MET A 1 216 ? -1.768 8.229 3.589 1.00 98.12 216 MET A C 1
ATOM 1652 O O . MET A 1 216 ? -1.449 9.417 3.575 1.00 98.12 216 MET A O 1
ATOM 1656 N N . GLN A 1 217 ? -2.344 7.670 4.650 1.00 97.69 217 GLN A N 1
ATOM 1657 C CA . GLN A 1 217 ? -2.366 8.375 5.929 1.00 97.69 217 GLN A CA 1
ATOM 1658 C C . GLN A 1 217 ? -1.117 7.986 6.737 1.00 97.69 217 GLN A C 1
ATOM 1660 O O . GLN A 1 217 ? -1.075 6.889 7.301 1.00 97.69 217 GLN A O 1
ATOM 1665 N N . PRO A 1 218 ? -0.071 8.830 6.800 1.00 94.75 218 PRO A N 1
ATOM 1666 C CA . PRO A 1 218 ? 1.022 8.606 7.732 1.00 94.75 218 PRO A CA 1
ATOM 1667 C C . PRO A 1 218 ? 0.527 8.791 9.171 1.00 94.75 218 PRO A C 1
ATOM 1669 O O . PRO A 1 218 ? -0.364 9.603 9.431 1.00 94.75 218 PRO A O 1
ATOM 1672 N N . GLY A 1 219 ? 1.149 8.119 10.142 1.00 85.81 219 GLY A N 1
ATOM 1673 C CA . GLY A 1 219 ? 0.841 8.343 11.559 1.00 85.81 219 GLY A CA 1
ATOM 1674 C C . GLY A 1 219 ? 1.456 9.628 12.110 1.00 85.81 219 GLY A C 1
ATOM 1675 O O . GLY A 1 219 ? 2.240 9.593 13.053 1.00 85.81 219 GLY A O 1
ATOM 1676 N N . SER A 1 220 ? 1.116 10.761 11.501 1.00 89.12 220 SER A N 1
ATOM 1677 C CA . SER A 1 220 ? 1.408 12.093 12.033 1.00 89.12 220 SER A CA 1
ATOM 1678 C C . SER A 1 220 ? 0.438 12.454 13.161 1.00 89.12 220 SER A C 1
ATOM 1680 O O . SER A 1 220 ? -0.719 12.031 13.156 1.00 89.12 220 SER A O 1
ATOM 1682 N N . GLU A 1 221 ? 0.875 13.295 14.098 1.00 86.81 221 GLU A N 1
ATOM 1683 C CA . GLU A 1 221 ? 0.060 13.701 15.257 1.00 86.81 221 GLU A CA 1
ATOM 1684 C C . GLU A 1 221 ? -1.202 14.492 14.877 1.00 86.81 221 GLU A C 1
ATOM 1686 O O . GLU A 1 221 ? -2.185 14.494 15.616 1.00 86.81 221 GLU A O 1
ATOM 1691 N N . ALA A 1 222 ? -1.190 15.153 13.717 1.00 92.31 222 ALA A N 1
ATOM 1692 C CA . ALA A 1 222 ? -2.326 15.923 13.215 1.00 92.31 222 ALA A CA 1
ATOM 1693 C C . ALA A 1 222 ? -3.257 15.118 12.290 1.00 92.31 222 ALA A C 1
ATOM 1695 O O . ALA A 1 222 ? -4.326 15.610 11.946 1.00 92.31 222 ALA A O 1
ATOM 1696 N N . GLY A 1 223 ? -2.883 13.894 11.892 1.00 95.00 223 GLY A N 1
ATOM 1697 C CA . GLY A 1 223 ? -3.687 13.074 10.978 1.00 95.00 223 GLY A CA 1
ATOM 1698 C C . GLY A 1 223 ? -3.600 13.502 9.508 1.00 95.00 223 GLY A C 1
ATOM 1699 O O . GLY A 1 223 ? -4.596 13.415 8.793 1.00 95.00 223 GLY A O 1
ATOM 1700 N N . HIS A 1 224 ? -2.425 13.964 9.063 1.00 98.06 224 HIS A N 1
ATOM 1701 C CA . HIS A 1 224 ? -2.159 14.316 7.666 1.00 98.06 224 HIS A CA 1
ATOM 1702 C C . HIS A 1 224 ? -2.487 13.181 6.695 1.00 98.06 224 HIS A C 1
ATOM 1704 O O . HIS A 1 224 ? -2.371 12.004 7.034 1.00 98.06 224 HIS A O 1
ATOM 1710 N N . LEU A 1 225 ? -2.816 13.559 5.462 1.00 98.62 225 LEU A N 1
ATOM 1711 C CA . LEU A 1 225 ? -2.974 12.657 4.326 1.00 98.62 225 LEU A CA 1
ATOM 1712 C C . LEU A 1 225 ? -1.946 13.026 3.257 1.00 98.62 225 LEU A C 1
ATOM 1714 O O . LEU A 1 225 ? -1.974 14.133 2.725 1.00 98.62 225 LEU A O 1
ATOM 1718 N N . VAL A 1 226 ? -1.048 12.106 2.928 1.00 98.62 226 VAL A N 1
ATOM 1719 C CA . VAL A 1 226 ? -0.208 12.212 1.734 1.00 98.62 226 VAL A CA 1
ATOM 1720 C C . VAL A 1 226 ? -1.080 11.882 0.529 1.00 98.62 226 VAL A C 1
ATOM 1722 O O . VAL A 1 226 ? -1.761 10.856 0.533 1.00 98.62 226 VAL A O 1
ATOM 1725 N N . ILE A 1 227 ? -1.077 12.747 -0.483 1.00 98.56 227 ILE A N 1
ATOM 1726 C CA . ILE A 1 227 ? -1.992 12.644 -1.623 1.00 98.56 227 ILE A CA 1
ATOM 1727 C C . ILE A 1 227 ? -1.313 13.022 -2.940 1.00 98.56 227 ILE A C 1
ATOM 1729 O O . ILE A 1 227 ? -0.654 14.061 -3.048 1.00 98.56 227 ILE A O 1
ATOM 1733 N N . HIS A 1 228 ? -1.520 12.191 -3.962 1.00 97.56 228 HIS A N 1
ATOM 1734 C CA . HIS A 1 228 ? -1.221 12.503 -5.357 1.00 97.56 228 HIS A CA 1
ATOM 1735 C C . HIS A 1 228 ? -2.514 12.922 -6.062 1.00 97.56 228 HIS A C 1
ATOM 1737 O O . HIS A 1 228 ? -3.301 12.106 -6.530 1.00 97.56 228 HIS A O 1
ATOM 1743 N N . ARG A 1 229 ? -2.780 14.229 -6.088 1.00 96.88 229 ARG A N 1
ATOM 1744 C CA . ARG A 1 229 ? -4.037 14.780 -6.628 1.00 96.88 229 ARG A CA 1
ATOM 1745 C C . ARG A 1 229 ? -4.274 14.497 -8.117 1.00 96.88 229 ARG A C 1
ATOM 1747 O O . ARG A 1 229 ? -5.420 14.218 -8.453 1.00 96.88 229 ARG A O 1
ATOM 1754 N N . PRO A 1 230 ? -3.263 14.550 -9.009 1.00 94.94 230 PRO A N 1
ATOM 1755 C CA . PRO A 1 230 ? -3.476 14.359 -10.442 1.00 94.94 230 PRO A CA 1
ATOM 1756 C C . PRO A 1 230 ? -4.113 13.024 -10.836 1.00 94.94 230 PRO A C 1
ATOM 1758 O O . PRO A 1 230 ? -4.615 12.919 -11.947 1.00 94.94 230 PRO A O 1
ATOM 1761 N N . VAL A 1 231 ? -4.119 12.001 -9.982 1.00 95.38 231 VAL A N 1
ATOM 1762 C CA . VAL A 1 231 ? -4.729 10.693 -10.285 1.00 95.38 231 VAL A CA 1
ATOM 1763 C C . VAL A 1 231 ? -6.118 10.502 -9.669 1.00 95.38 231 VAL A C 1
ATOM 1765 O O . VAL A 1 231 ? -6.681 9.411 -9.723 1.00 95.38 231 VAL A O 1
ATOM 1768 N N . ILE A 1 232 ? -6.699 11.560 -9.102 1.00 97.44 232 ILE A N 1
ATOM 1769 C CA . ILE A 1 232 ? -8.003 11.549 -8.431 1.00 97.44 232 ILE A CA 1
ATOM 1770 C C . ILE A 1 232 ? -8.908 12.556 -9.144 1.00 97.44 232 ILE A C 1
ATOM 1772 O O . ILE A 1 232 ? -8.462 13.640 -9.518 1.00 97.44 232 ILE A O 1
ATOM 1776 N N . THR A 1 233 ? -10.177 12.211 -9.371 1.00 97.62 233 THR A N 1
ATOM 1777 C CA . THR A 1 233 ? -11.120 13.159 -9.985 1.00 97.62 233 THR A CA 1
ATOM 1778 C C . THR A 1 233 ? -11.460 14.295 -9.015 1.00 97.62 233 THR A C 1
ATOM 1780 O O . THR A 1 233 ? -11.321 14.151 -7.801 1.00 97.62 233 THR A O 1
ATOM 1783 N N . GLU A 1 234 ? -11.973 15.420 -9.517 1.00 97.62 234 GLU A N 1
ATOM 1784 C CA . GLU A 1 234 ? -12.455 16.510 -8.649 1.00 97.62 234 GLU A CA 1
ATOM 1785 C C . GLU A 1 234 ? -13.544 16.038 -7.672 1.00 97.62 234 GLU A C 1
ATOM 1787 O O . GLU A 1 234 ? -13.562 16.422 -6.502 1.00 97.62 234 GLU A O 1
ATOM 1792 N N . GLU A 1 235 ? -14.412 15.129 -8.124 1.00 98.25 235 GLU A N 1
ATOM 1793 C CA . GLU A 1 235 ? -15.383 14.464 -7.260 1.00 98.25 235 GLU A CA 1
ATOM 1794 C C . GLU A 1 235 ? -14.695 13.633 -6.165 1.00 98.25 235 GLU A C 1
ATOM 1796 O O . GLU A 1 235 ? -15.049 13.746 -4.991 1.00 98.25 235 GLU A O 1
ATOM 1801 N N . GLY A 1 236 ? -13.682 12.836 -6.517 1.00 98.44 236 GLY A N 1
ATOM 1802 C CA . GLY A 1 236 ? -12.891 12.072 -5.554 1.00 98.44 236 GLY A CA 1
ATOM 1803 C C . GLY A 1 236 ? -12.214 12.966 -4.516 1.00 98.44 236 GLY A C 1
ATOM 1804 O O . GLY A 1 236 ? -12.304 12.689 -3.319 1.00 98.44 236 GLY A O 1
ATOM 1805 N N . LEU A 1 237 ? -11.621 14.088 -4.936 1.00 98.69 237 LEU A N 1
ATOM 1806 C CA . LEU A 1 237 ? -11.023 15.073 -4.029 1.00 98.69 237 LEU A CA 1
ATOM 1807 C C . LEU A 1 237 ? -12.067 15.678 -3.078 1.00 98.69 237 LEU A C 1
ATOM 1809 O O . LEU A 1 237 ? -11.812 15.787 -1.875 1.00 98.69 237 LEU A O 1
ATOM 1813 N N . ALA A 1 238 ? -13.261 16.016 -3.573 1.00 98.62 238 ALA A N 1
ATOM 1814 C CA . ALA A 1 238 ? -14.355 16.510 -2.736 1.00 98.62 238 ALA A CA 1
ATOM 1815 C C . ALA A 1 238 ? -14.804 15.468 -1.694 1.00 98.62 238 ALA A C 1
ATOM 1817 O O . ALA A 1 238 ? -15.038 15.805 -0.528 1.00 98.62 238 ALA A O 1
ATOM 1818 N N . ARG A 1 239 ? -14.861 14.186 -2.076 1.00 98.62 239 ARG A N 1
ATOM 1819 C CA . ARG A 1 239 ? -15.197 13.081 -1.167 1.00 98.62 239 ARG A CA 1
ATOM 1820 C C . ARG A 1 239 ? -14.115 12.859 -0.109 1.00 98.62 239 ARG A C 1
ATOM 1822 O O . ARG A 1 239 ? -14.459 12.738 1.068 1.00 98.62 239 ARG A O 1
ATOM 1829 N N . ILE A 1 240 ? -12.831 12.908 -0.474 1.00 98.69 240 ILE A N 1
ATOM 1830 C CA . ILE A 1 240 ? -11.711 12.858 0.486 1.00 98.69 240 ILE A CA 1
ATOM 1831 C C . ILE A 1 240 ? -11.796 14.027 1.472 1.00 98.69 240 ILE A C 1
ATOM 1833 O O . ILE A 1 240 ? -11.650 13.823 2.678 1.00 98.69 240 ILE A O 1
ATOM 1837 N N . LYS A 1 241 ? -12.102 15.239 0.991 1.00 98.56 241 LYS A N 1
ATOM 1838 C CA . LYS A 1 241 ? -12.232 16.446 1.827 1.00 98.56 241 LYS A CA 1
ATOM 1839 C C . LYS A 1 241 ? -13.326 16.326 2.892 1.00 98.56 241 LYS A C 1
ATOM 1841 O O . LYS A 1 241 ? -13.223 16.951 3.943 1.00 98.56 241 LYS A O 1
ATOM 1846 N N . SER A 1 242 ? -14.339 15.487 2.656 1.00 97.19 242 SER A N 1
ATOM 1847 C CA . SER A 1 242 ? -15.389 15.161 3.638 1.00 97.19 242 SER A CA 1
ATOM 1848 C C . SER A 1 242 ? -14.931 14.236 4.781 1.00 97.19 242 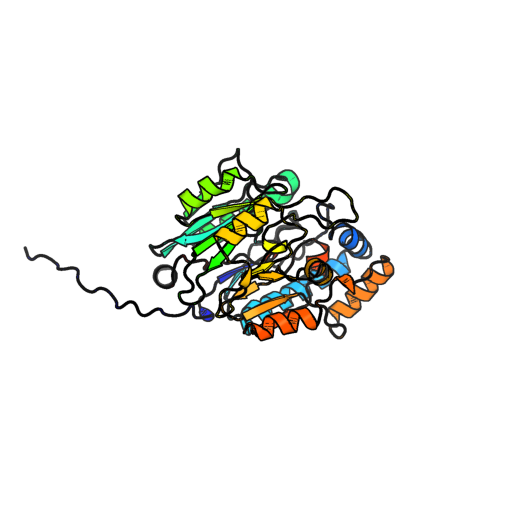SER A C 1
ATOM 1850 O O . SER A 1 242 ? -15.717 13.938 5.686 1.00 97.19 242 SER A O 1
ATOM 1852 N N . VAL A 1 243 ? -13.694 13.736 4.713 1.00 97.94 243 VAL A N 1
ATOM 1853 C CA . VAL A 1 243 ? -13.068 12.856 5.709 1.00 97.94 243 VAL A CA 1
ATOM 1854 C C . VAL A 1 243 ? -11.837 13.527 6.311 1.00 97.94 243 VAL A C 1
ATOM 1856 O O . VAL A 1 243 ? -11.735 13.629 7.529 1.00 97.94 243 VAL A O 1
ATOM 1859 N N . VAL A 1 244 ? -10.921 14.013 5.468 1.00 98.06 244 VAL A N 1
ATOM 1860 C CA . VAL A 1 244 ? -9.697 14.703 5.889 1.00 98.06 244 VAL A CA 1
ATOM 1861 C C . VAL A 1 244 ? -9.707 16.117 5.310 1.00 98.06 244 VAL A C 1
ATOM 1863 O O . VAL A 1 244 ? -9.700 16.252 4.084 1.00 98.06 244 VAL A O 1
ATOM 1866 N N . PRO A 1 245 ? -9.697 17.180 6.138 1.00 97.44 245 PRO A N 1
ATOM 1867 C CA . PRO A 1 245 ? -9.706 18.547 5.635 1.00 97.44 245 PRO A CA 1
ATOM 1868 C C . PRO A 1 245 ? -8.456 18.831 4.798 1.00 97.44 245 PRO A C 1
ATOM 1870 O O . PRO A 1 245 ? -7.354 18.397 5.126 1.00 97.44 245 PRO A O 1
ATOM 1873 N N . GLU A 1 246 ? -8.627 19.619 3.738 1.00 97.94 246 GLU A N 1
ATOM 1874 C CA . GLU A 1 246 ? -7.567 19.935 2.768 1.00 97.94 246 GLU A CA 1
ATOM 1875 C C . GLU A 1 246 ? -6.325 20.589 3.400 1.00 97.94 246 GLU A C 1
ATOM 1877 O O . GLU A 1 246 ? -5.214 20.409 2.914 1.00 97.94 246 GLU A O 1
ATOM 1882 N N . SER A 1 247 ? -6.478 21.279 4.536 1.00 97.56 247 SER A N 1
ATOM 1883 C CA . SER A 1 247 ? -5.360 21.848 5.301 1.00 97.56 247 SER A CA 1
ATOM 1884 C C . SER A 1 247 ? -4.391 20.804 5.870 1.00 97.56 247 SER A C 1
ATOM 1886 O O . SER A 1 247 ? -3.296 21.166 6.287 1.00 97.56 247 SER A O 1
ATOM 1888 N N . LEU A 1 248 ? -4.791 19.530 5.923 1.00 98.00 248 LEU A N 1
ATOM 1889 C CA . LEU A 1 248 ? -3.968 18.406 6.376 1.00 98.00 248 LEU A CA 1
ATOM 1890 C C . LEU A 1 248 ? -3.395 17.586 5.211 1.00 98.00 248 LEU A C 1
ATOM 1892 O O . LEU A 1 248 ? -2.797 16.531 5.430 1.00 98.00 248 LEU A O 1
ATOM 1896 N N . TRP A 1 249 ? -3.583 18.028 3.968 1.00 98.38 249 TRP A N 1
ATOM 1897 C CA . TRP A 1 249 ? -3.077 17.310 2.805 1.00 98.38 249 TRP A CA 1
ATOM 1898 C C . TRP A 1 249 ? -1.615 17.664 2.532 1.00 98.38 249 TRP A C 1
ATOM 1900 O O . TRP A 1 249 ? -1.263 18.820 2.295 1.00 98.38 249 TRP A O 1
ATOM 1910 N N . LEU A 1 250 ? -0.762 16.644 2.495 1.00 98.06 250 LEU A N 1
ATOM 1911 C CA . LEU A 1 250 ? 0.612 16.729 2.020 1.00 98.06 250 LEU A CA 1
ATOM 1912 C C . LEU A 1 250 ? 0.631 16.301 0.550 1.00 98.06 250 LEU A C 1
ATOM 1914 O O . LEU A 1 250 ? 0.654 15.115 0.221 1.00 98.06 250 LEU A O 1
ATOM 1918 N N . ASN A 1 251 ? 0.582 17.292 -0.339 1.00 97.94 251 ASN A N 1
ATOM 1919 C CA . ASN A 1 251 ? 0.602 17.068 -1.782 1.00 97.94 251 ASN A CA 1
ATOM 1920 C C . ASN A 1 251 ? 1.998 16.635 -2.233 1.00 97.94 251 ASN A C 1
ATOM 1922 O O . ASN A 1 251 ? 2.964 17.382 -2.039 1.00 97.94 251 ASN A O 1
ATOM 1926 N N . ILE A 1 252 ? 2.095 15.457 -2.845 1.00 97.06 252 ILE A N 1
ATOM 1927 C CA . ILE A 1 252 ? 3.355 14.966 -3.410 1.00 97.06 252 ILE A CA 1
ATOM 1928 C C . ILE A 1 252 ? 3.503 15.371 -4.873 1.00 97.06 252 ILE A C 1
ATOM 1930 O O . ILE A 1 252 ? 2.519 15.635 -5.564 1.00 97.06 252 ILE A O 1
ATOM 1934 N N . SER A 1 253 ? 4.750 15.437 -5.333 1.00 96.44 253 SER A N 1
ATOM 1935 C CA . SER A 1 253 ? 5.058 15.680 -6.742 1.00 96.44 253 SER A CA 1
ATOM 1936 C C . SER A 1 253 ? 4.790 14.435 -7.594 1.00 96.44 253 SER A C 1
ATOM 1938 O O . SER A 1 253 ? 4.830 13.320 -7.076 1.00 96.44 253 SER A O 1
ATOM 1940 N N . ASP A 1 254 ? 4.602 14.606 -8.905 1.00 93.38 254 ASP A N 1
ATOM 1941 C CA . ASP A 1 254 ? 4.501 13.478 -9.850 1.00 93.38 254 ASP A CA 1
ATOM 1942 C C . ASP A 1 254 ? 5.753 12.590 -9.823 1.00 93.38 254 ASP A C 1
ATOM 1944 O O . ASP A 1 254 ? 5.671 11.374 -9.977 1.00 93.38 254 ASP A O 1
ATOM 1948 N N . HIS A 1 255 ? 6.919 13.187 -9.565 1.00 93.88 255 HIS A N 1
ATOM 1949 C CA . HIS A 1 255 ? 8.170 12.456 -9.382 1.00 93.88 255 HIS A CA 1
ATOM 1950 C C . HIS A 1 255 ? 8.103 11.525 -8.163 1.00 93.88 255 HIS A C 1
ATOM 1952 O O . HIS A 1 255 ? 8.334 10.325 -8.281 1.00 93.88 255 HIS A O 1
ATOM 1958 N N . ASP A 1 256 ? 7.739 12.049 -6.988 1.00 96.44 256 ASP A N 1
ATOM 1959 C CA . ASP A 1 256 ? 7.631 11.225 -5.777 1.00 96.44 256 ASP A CA 1
ATOM 1960 C C . ASP A 1 256 ? 6.480 10.209 -5.880 1.00 96.44 256 ASP A C 1
ATOM 1962 O O . ASP A 1 256 ? 6.575 9.121 -5.317 1.00 96.44 256 ASP A O 1
ATOM 1966 N N . ALA A 1 257 ? 5.413 10.525 -6.623 1.00 94.56 257 ALA A N 1
ATOM 1967 C CA . ALA A 1 257 ? 4.331 9.589 -6.921 1.00 94.56 257 ALA A CA 1
ATOM 1968 C C . ALA A 1 257 ? 4.792 8.453 -7.847 1.00 94.56 257 ALA A C 1
ATOM 1970 O O . ALA A 1 257 ? 4.460 7.294 -7.611 1.00 94.56 257 ALA A O 1
ATOM 1971 N N . THR A 1 258 ? 5.604 8.757 -8.864 1.00 91.75 258 THR A N 1
ATOM 1972 C CA . THR A 1 258 ? 6.223 7.756 -9.753 1.00 91.75 258 THR A CA 1
ATOM 1973 C C . THR A 1 258 ? 7.115 6.799 -8.962 1.00 91.75 258 THR A C 1
ATOM 1975 O O . THR A 1 258 ? 7.039 5.586 -9.153 1.00 91.75 258 THR A O 1
ATOM 1978 N N . ALA A 1 259 ? 7.865 7.324 -7.994 1.00 94.19 259 ALA A N 1
ATOM 1979 C CA . ALA A 1 259 ? 8.649 6.562 -7.022 1.00 94.19 259 ALA A CA 1
ATOM 1980 C C . ALA A 1 259 ? 7.806 5.876 -5.916 1.00 94.19 259 ALA A C 1
ATOM 1982 O O . ALA A 1 259 ? 8.351 5.391 -4.923 1.00 94.19 259 ALA A O 1
ATOM 1983 N N . MET A 1 260 ? 6.476 5.813 -6.071 1.00 94.94 260 MET A N 1
ATOM 1984 C CA . MET A 1 260 ? 5.530 5.177 -5.144 1.00 94.94 260 MET A CA 1
ATOM 1985 C C . MET A 1 260 ? 5.555 5.763 -3.722 1.00 94.94 260 MET A C 1
ATOM 1987 O O . MET A 1 260 ? 5.410 5.049 -2.728 1.00 94.94 260 MET A O 1
ATOM 1991 N N . GLY A 1 261 ? 5.700 7.085 -3.607 1.00 96.75 261 GLY A N 1
ATOM 1992 C CA . GLY A 1 261 ? 5.789 7.801 -2.333 1.00 96.75 261 GLY A CA 1
ATOM 1993 C C . GLY A 1 261 ? 4.556 7.684 -1.429 1.00 96.75 261 GLY A C 1
ATOM 1994 O O . GLY A 1 261 ? 4.685 7.882 -0.221 1.00 96.75 261 GLY A O 1
ATOM 1995 N N . THR A 1 262 ? 3.382 7.334 -1.962 1.00 97.31 262 THR A N 1
ATOM 1996 C CA . THR A 1 262 ? 2.175 7.039 -1.162 1.00 97.31 262 THR A CA 1
ATOM 1997 C C . THR A 1 262 ? 2.095 5.578 -0.715 1.00 97.31 262 THR A C 1
ATOM 1999 O O . THR A 1 262 ? 1.308 5.233 0.155 1.00 97.31 262 THR A O 1
ATOM 2002 N N . ASN A 1 263 ? 2.895 4.680 -1.278 1.00 97.50 263 ASN A N 1
ATOM 2003 C CA . ASN A 1 263 ? 2.708 3.246 -1.092 1.00 97.50 263 ASN A CA 1
ATOM 2004 C C . ASN A 1 263 ? 3.615 2.694 0.027 1.00 97.50 263 ASN A C 1
ATOM 2006 O O . ASN A 1 263 ? 4.328 1.700 -0.129 1.00 97.50 263 ASN A O 1
ATOM 2010 N N . GLY A 1 264 ? 3.624 3.389 1.168 1.00 96.75 264 GLY A N 1
ATOM 2011 C CA . GLY A 1 264 ? 4.449 3.068 2.335 1.00 96.75 264 GLY A CA 1
ATOM 2012 C C . GLY A 1 264 ? 3.738 2.208 3.379 1.00 96.75 264 GLY A C 1
ATOM 2013 O O . GLY A 1 264 ? 2.531 2.311 3.587 1.00 96.75 264 GLY A O 1
ATOM 2014 N N . VAL A 1 265 ? 4.504 1.390 4.104 1.00 97.31 265 VAL A N 1
ATOM 2015 C CA . VAL A 1 265 ? 3.992 0.641 5.261 1.00 97.31 265 VAL A CA 1
ATOM 2016 C C . VAL A 1 265 ? 4.031 1.541 6.493 1.00 97.31 265 VAL A C 1
ATOM 2018 O O . VAL A 1 265 ? 5.103 1.985 6.910 1.00 97.31 265 VAL A O 1
ATOM 2021 N N . VAL A 1 266 ? 2.868 1.796 7.092 1.00 95.19 266 VAL A N 1
ATOM 2022 C CA . VAL A 1 266 ? 2.713 2.727 8.219 1.00 95.19 266 VAL A CA 1
ATOM 2023 C C . VAL A 1 266 ? 2.345 1.972 9.496 1.00 95.19 266 VAL A C 1
ATOM 2025 O O . VAL A 1 266 ? 1.383 1.208 9.518 1.00 95.19 266 VAL A O 1
ATOM 2028 N N . LEU A 1 267 ? 3.076 2.217 10.587 1.00 92.19 267 LEU A N 1
ATOM 2029 C CA . LEU A 1 267 ? 2.732 1.721 11.923 1.00 92.19 267 LEU A CA 1
ATOM 2030 C C . LEU A 1 267 ? 3.028 2.780 12.988 1.00 92.19 267 LEU A C 1
ATOM 2032 O O . LEU A 1 267 ? 4.186 3.033 13.330 1.00 92.19 267 LEU A O 1
ATOM 2036 N N . GLY A 1 268 ? 1.971 3.392 13.530 1.00 89.88 268 GLY A N 1
ATOM 2037 C CA . GLY A 1 268 ? 2.118 4.607 14.332 1.00 89.88 268 GLY A CA 1
ATOM 2038 C C . GLY A 1 268 ? 2.837 5.680 13.511 1.00 89.88 268 GLY A C 1
ATOM 2039 O O . GLY A 1 268 ? 2.615 5.785 12.307 1.00 89.88 268 GLY A O 1
ATOM 2040 N N . ASN A 1 269 ? 3.763 6.418 14.120 1.00 93.00 269 ASN A N 1
ATOM 2041 C CA . ASN A 1 269 ? 4.559 7.420 13.404 1.00 93.00 269 ASN A CA 1
ATOM 2042 C C . ASN A 1 269 ? 5.687 6.843 12.534 1.00 93.00 269 ASN A C 1
ATOM 2044 O O . ASN A 1 269 ? 6.411 7.609 11.899 1.00 93.00 269 ASN A O 1
ATOM 2048 N N . LYS A 1 270 ? 5.880 5.520 12.509 1.00 95.38 270 LYS A N 1
ATOM 2049 C CA . LYS A 1 270 ? 6.905 4.884 11.679 1.00 95.38 270 LYS A CA 1
ATOM 2050 C C . LYS A 1 270 ? 6.369 4.661 10.274 1.00 95.38 270 LYS A C 1
ATOM 2052 O O . LYS A 1 270 ? 5.308 4.061 10.103 1.00 95.38 270 LYS A O 1
ATOM 2057 N N . VAL A 1 271 ? 7.140 5.087 9.283 1.00 96.81 271 VAL A N 1
ATOM 2058 C CA . VAL A 1 271 ? 6.817 4.939 7.864 1.00 96.81 271 VAL A CA 1
ATOM 2059 C C . VAL A 1 271 ? 7.988 4.240 7.181 1.00 96.81 271 VAL A C 1
ATOM 2061 O O . VAL A 1 271 ? 9.116 4.730 7.220 1.00 96.81 271 VAL A O 1
ATOM 2064 N N . LEU A 1 272 ? 7.735 3.076 6.587 1.00 97.69 272 LEU A N 1
ATOM 2065 C CA . LEU A 1 272 ? 8.693 2.364 5.746 1.00 97.69 272 LEU A CA 1
ATOM 2066 C C . LEU A 1 272 ? 8.321 2.582 4.278 1.00 97.69 272 LEU A C 1
ATOM 2068 O O . LEU A 1 272 ? 7.261 2.139 3.840 1.00 97.69 272 LEU A O 1
ATOM 2072 N N . LEU A 1 273 ? 9.194 3.252 3.533 1.00 97.25 273 LEU A N 1
ATOM 2073 C CA . LEU A 1 273 ? 9.013 3.553 2.114 1.00 97.25 273 LEU A CA 1
ATOM 2074 C C . LEU A 1 273 ? 10.030 2.818 1.245 1.00 97.25 273 LEU A C 1
ATOM 2076 O O . LEU A 1 273 ? 11.058 2.333 1.721 1.00 97.25 273 LEU A O 1
ATOM 2080 N N . HIS A 1 274 ? 9.745 2.781 -0.049 1.00 96.00 274 HIS A N 1
ATOM 2081 C CA . HIS A 1 274 ? 10.777 2.550 -1.042 1.00 96.00 274 HIS A CA 1
ATOM 2082 C C . HIS A 1 274 ? 11.774 3.718 -1.077 1.00 96.00 274 HIS A C 1
ATOM 2084 O O . HIS A 1 274 ? 11.369 4.862 -0.903 1.00 96.00 274 HIS A O 1
ATOM 2090 N N . ASP A 1 275 ? 13.052 3.440 -1.332 1.00 94.25 275 ASP A N 1
ATOM 2091 C CA . ASP A 1 275 ? 13.964 4.402 -1.963 1.00 94.25 275 ASP A CA 1
ATOM 2092 C C . ASP A 1 275 ? 15.158 3.672 -2.588 1.00 94.25 275 ASP A C 1
ATOM 2094 O O . ASP A 1 275 ? 15.499 2.563 -2.167 1.00 94.25 275 ASP A O 1
ATOM 2098 N N . VAL A 1 276 ? 15.828 4.314 -3.541 1.00 90.12 276 VAL A N 1
ATOM 2099 C CA . VAL A 1 276 ? 17.041 3.783 -4.170 1.00 90.12 276 VAL A CA 1
ATOM 2100 C C . VAL A 1 276 ? 18.265 4.216 -3.360 1.00 90.12 276 VAL A C 1
ATOM 2102 O O . VAL A 1 276 ? 18.591 5.402 -3.293 1.00 90.12 276 VAL A O 1
ATOM 2105 N N . ASP A 1 277 ? 18.988 3.258 -2.776 1.00 84.62 277 ASP A N 1
ATOM 2106 C CA . ASP A 1 277 ? 20.328 3.502 -2.232 1.00 84.62 277 ASP A CA 1
ATOM 2107 C C . ASP A 1 277 ? 21.371 3.127 -3.285 1.00 84.62 277 ASP A C 1
ATOM 2109 O O . ASP A 1 277 ? 21.649 1.954 -3.515 1.00 84.62 277 ASP A O 1
ATOM 2113 N N . SER A 1 278 ? 21.985 4.129 -3.915 1.00 81.12 278 SER A N 1
ATOM 2114 C CA . SER A 1 278 ? 22.983 3.921 -4.972 1.00 81.12 278 SER A CA 1
ATOM 2115 C C . SER A 1 278 ? 24.246 3.182 -4.514 1.00 81.12 278 SER A C 1
ATOM 2117 O O . SER A 1 278 ? 25.062 2.795 -5.353 1.00 81.12 278 SER A O 1
ATOM 2119 N N . LYS A 1 279 ? 24.427 2.981 -3.203 1.00 82.56 279 LYS A N 1
ATOM 2120 C CA . LYS A 1 279 ? 25.522 2.190 -2.630 1.00 82.56 279 LYS A CA 1
ATOM 2121 C C . LYS A 1 279 ? 25.121 0.748 -2.321 1.00 82.56 279 LYS A C 1
ATOM 2123 O O . LYS A 1 279 ? 26.010 -0.061 -2.049 1.00 82.56 279 LYS A O 1
ATOM 2128 N N . ASP A 1 280 ? 23.831 0.417 -2.346 1.00 87.25 280 ASP A N 1
ATOM 2129 C CA . ASP A 1 280 ? 23.376 -0.951 -2.127 1.00 87.25 280 ASP A CA 1
ATOM 2130 C C . ASP A 1 280 ? 23.790 -1.843 -3.317 1.00 87.25 280 ASP A C 1
ATOM 2132 O O . ASP A 1 280 ? 23.544 -1.488 -4.475 1.00 87.25 280 ASP A O 1
ATOM 2136 N N . PRO A 1 281 ? 24.423 -3.008 -3.079 1.00 89.38 281 PRO A N 1
ATOM 2137 C CA . PRO A 1 281 ? 24.861 -3.888 -4.160 1.00 89.38 281 PRO A CA 1
ATOM 2138 C C . PRO A 1 281 ? 23.732 -4.329 -5.101 1.00 89.38 281 PRO A C 1
ATOM 2140 O O . PRO A 1 281 ? 23.974 -4.476 -6.299 1.00 89.38 281 PRO A O 1
ATOM 2143 N N . THR A 1 282 ? 22.510 -4.509 -4.586 1.00 90.62 282 THR A N 1
ATOM 2144 C CA . THR A 1 282 ? 21.352 -4.893 -5.403 1.00 90.62 282 THR A CA 1
ATOM 2145 C C . THR A 1 282 ? 20.893 -3.748 -6.297 1.00 90.62 282 THR A C 1
ATOM 2147 O O . THR A 1 282 ? 20.604 -3.983 -7.468 1.00 90.62 282 THR A O 1
ATOM 2150 N N . ALA A 1 283 ? 20.930 -2.507 -5.806 1.00 91.50 283 ALA A N 1
ATOM 2151 C CA . ALA A 1 283 ? 20.639 -1.324 -6.611 1.00 91.50 283 ALA A CA 1
ATOM 2152 C C . ALA A 1 283 ? 21.668 -1.144 -7.739 1.00 91.50 283 ALA A C 1
ATOM 2154 O O . ALA A 1 283 ? 21.307 -0.853 -8.879 1.00 91.50 283 ALA A O 1
ATOM 2155 N N . VAL A 1 284 ? 22.956 -1.377 -7.454 1.00 93.44 284 VAL A N 1
ATOM 2156 C CA . VAL A 1 284 ? 24.032 -1.318 -8.460 1.00 93.44 284 VAL A CA 1
ATOM 2157 C C . VAL A 1 284 ? 23.855 -2.390 -9.538 1.00 93.44 284 VAL A C 1
ATOM 2159 O O . VAL A 1 284 ? 24.063 -2.123 -10.723 1.00 93.44 284 VAL A O 1
ATOM 2162 N N . GLU A 1 285 ? 23.495 -3.613 -9.151 1.00 94.62 285 GLU A N 1
ATOM 2163 C CA . GLU A 1 285 ? 23.241 -4.705 -10.093 1.00 94.62 285 GLU A CA 1
ATOM 2164 C C . GLU A 1 285 ? 21.995 -4.437 -10.947 1.00 94.62 285 GLU A C 1
ATOM 2166 O O . GLU A 1 285 ? 22.055 -4.554 -12.174 1.00 94.62 285 GLU A O 1
ATOM 2171 N N . LEU A 1 286 ? 20.910 -3.963 -10.331 1.00 95.31 286 LEU A N 1
ATOM 2172 C CA . LEU A 1 286 ? 19.692 -3.588 -11.042 1.00 95.31 286 LEU A CA 1
ATOM 2173 C C . LEU A 1 286 ? 19.923 -2.421 -12.010 1.00 95.31 286 LEU A C 1
ATOM 2175 O O . LEU A 1 286 ? 19.427 -2.458 -13.132 1.00 95.31 286 LEU A O 1
ATOM 2179 N N . ALA A 1 287 ? 20.722 -1.419 -11.633 1.00 94.56 287 ALA A N 1
ATOM 2180 C CA . ALA A 1 287 ? 21.071 -0.305 -12.512 1.00 94.56 287 ALA A CA 1
ATOM 2181 C C . ALA A 1 287 ? 21.826 -0.767 -13.769 1.00 94.56 287 ALA A C 1
ATOM 2183 O O . ALA A 1 287 ? 21.586 -0.251 -14.862 1.00 94.56 287 ALA A O 1
ATOM 2184 N N . LYS A 1 288 ? 22.697 -1.781 -13.653 1.00 94.56 288 LYS A N 1
ATOM 2185 C CA . LYS A 1 288 ? 23.356 -2.394 -14.821 1.00 94.56 288 LYS A CA 1
ATOM 2186 C C . LYS A 1 288 ? 22.345 -3.088 -15.729 1.00 94.56 288 LYS A C 1
ATOM 2188 O O . LYS A 1 288 ? 22.451 -2.965 -16.948 1.00 94.56 288 LYS A O 1
ATOM 2193 N N . LEU A 1 289 ? 21.384 -3.811 -15.153 1.00 95.19 289 LEU A N 1
ATOM 2194 C CA . LEU A 1 289 ? 20.335 -4.489 -15.915 1.00 95.19 289 LEU A CA 1
ATOM 2195 C C . LEU A 1 289 ? 19.420 -3.482 -16.628 1.00 95.19 289 LEU A C 1
ATOM 2197 O O . LEU A 1 289 ? 19.195 -3.591 -17.831 1.00 95.19 289 LEU A O 1
ATOM 2201 N N . ALA A 1 290 ? 18.975 -2.450 -15.914 1.00 94.94 290 ALA A N 1
ATOM 2202 C CA . ALA A 1 290 ? 18.141 -1.386 -16.459 1.00 94.94 290 ALA A CA 1
ATOM 2203 C C . ALA A 1 290 ? 18.851 -0.595 -17.565 1.00 94.94 290 ALA A C 1
ATOM 2205 O O . ALA A 1 290 ? 18.254 -0.332 -18.606 1.00 94.94 290 ALA A O 1
ATOM 2206 N N . SER A 1 291 ? 20.147 -0.305 -17.404 1.00 94.81 291 SER A N 1
ATOM 2207 C CA . SER A 1 291 ? 20.952 0.351 -18.440 1.00 94.81 291 SER A CA 1
ATOM 2208 C C . SER A 1 291 ? 21.014 -0.470 -19.734 1.00 94.81 291 SER A C 1
ATOM 2210 O O . SER A 1 291 ? 20.824 0.093 -20.811 1.00 94.81 291 SER A O 1
ATOM 2212 N N . LYS A 1 292 ? 21.185 -1.800 -19.648 1.00 94.06 292 LYS A N 1
ATOM 2213 C CA . LYS A 1 292 ? 21.115 -2.695 -20.822 1.00 94.06 292 LYS A CA 1
ATOM 2214 C C . LYS A 1 292 ? 19.739 -2.670 -21.495 1.00 94.06 292 LYS A C 1
ATOM 2216 O O . LYS A 1 292 ? 19.659 -2.805 -22.711 1.00 94.06 292 LYS A O 1
ATOM 2221 N N . ALA A 1 293 ? 18.678 -2.483 -20.713 1.00 93.19 293 ALA A N 1
ATOM 2222 C CA . ALA A 1 293 ? 17.296 -2.399 -21.182 1.00 93.19 293 ALA A CA 1
ATOM 2223 C C . ALA A 1 293 ? 16.865 -0.980 -21.622 1.00 93.19 293 ALA A C 1
ATOM 2225 O O . ALA A 1 293 ? 15.702 -0.776 -21.980 1.00 93.19 293 ALA A O 1
ATOM 2226 N N . GLY A 1 294 ? 17.765 0.013 -21.575 1.00 93.62 294 GLY A N 1
ATOM 2227 C CA . GLY A 1 294 ? 17.450 1.407 -21.905 1.00 93.62 294 GLY A CA 1
ATOM 2228 C C . GLY A 1 294 ? 16.449 2.057 -20.941 1.00 93.62 294 GLY A C 1
ATOM 2229 O O . GLY A 1 294 ? 15.624 2.867 -21.361 1.00 93.62 294 GLY A O 1
ATOM 2230 N N . VAL A 1 295 ? 16.471 1.667 -19.665 1.00 91.56 295 VAL A N 1
ATOM 2231 C CA . VAL A 1 295 ? 15.592 2.194 -18.613 1.00 91.56 295 VAL A CA 1
ATOM 2232 C C . VAL A 1 295 ? 16.408 3.018 -17.622 1.00 91.56 295 VAL A C 1
ATOM 2234 O O . VAL A 1 295 ? 17.393 2.537 -17.063 1.00 91.56 295 VAL A O 1
ATOM 2237 N N . ASP A 1 296 ? 15.975 4.256 -17.389 1.00 89.81 296 ASP A N 1
ATOM 2238 C CA . ASP A 1 296 ? 16.526 5.130 -16.356 1.00 89.81 296 ASP A CA 1
ATOM 2239 C C . ASP A 1 296 ? 15.802 4.890 -15.024 1.00 89.81 296 ASP A C 1
ATOM 2241 O O . ASP A 1 296 ? 14.583 5.048 -14.932 1.00 89.81 296 ASP A O 1
ATOM 2245 N N . LEU A 1 297 ? 16.553 4.491 -13.993 1.00 91.12 297 LEU A N 1
ATOM 2246 C CA . LEU A 1 297 ? 16.001 4.221 -12.665 1.00 91.12 297 LEU A CA 1
ATOM 2247 C C . LEU A 1 297 ? 15.927 5.459 -11.760 1.00 91.12 297 LEU A C 1
ATOM 2249 O O . LEU A 1 297 ? 15.354 5.376 -10.676 1.00 91.12 297 LEU A O 1
ATOM 2253 N N . THR A 1 298 ? 16.477 6.605 -12.173 1.00 88.81 298 THR A N 1
ATOM 2254 C CA . THR A 1 298 ? 16.484 7.822 -11.340 1.00 88.81 298 THR A CA 1
ATOM 2255 C C . THR A 1 298 ? 15.078 8.333 -11.030 1.00 88.81 298 THR A C 1
ATOM 2257 O O . THR A 1 298 ? 14.856 8.857 -9.941 1.00 88.81 298 THR A O 1
ATOM 2260 N N . ALA A 1 299 ? 14.116 8.092 -11.927 1.00 87.69 299 ALA A N 1
ATOM 2261 C CA . ALA A 1 299 ? 12.705 8.433 -11.746 1.00 87.69 299 ALA A CA 1
ATOM 2262 C C . ALA A 1 299 ? 12.012 7.673 -10.597 1.00 87.69 299 ALA A C 1
ATOM 2264 O O . ALA A 1 299 ? 10.908 8.046 -10.204 1.00 87.69 299 ALA A O 1
ATOM 2265 N N . TYR A 1 300 ? 12.638 6.618 -10.061 1.00 91.38 300 TYR A N 1
ATOM 2266 C CA . TYR A 1 300 ? 12.087 5.814 -8.967 1.00 91.38 300 TYR A CA 1
ATOM 2267 C C . TYR A 1 300 ? 12.711 6.132 -7.602 1.00 91.38 300 TYR A C 1
ATOM 2269 O O . TYR A 1 300 ? 12.311 5.543 -6.607 1.00 91.38 300 TYR A O 1
ATOM 2277 N N . ALA A 1 301 ? 13.649 7.079 -7.509 1.00 94.19 301 ALA A N 1
ATOM 2278 C CA . ALA A 1 301 ? 14.186 7.523 -6.223 1.00 94.19 301 ALA A CA 1
ATOM 2279 C C . ALA A 1 301 ? 13.276 8.581 -5.575 1.00 94.19 301 ALA A C 1
ATOM 2281 O O . ALA A 1 301 ? 12.794 9.488 -6.248 1.00 94.19 301 ALA A O 1
ATOM 2282 N N . LEU A 1 302 ? 13.080 8.537 -4.254 1.00 95.81 302 LEU A N 1
ATOM 2283 C CA . LEU A 1 302 ? 12.313 9.573 -3.556 1.00 95.81 302 LEU A CA 1
ATOM 2284 C C . LEU A 1 302 ? 13.138 10.847 -3.375 1.00 95.81 302 LEU A C 1
ATOM 2286 O O . LEU A 1 302 ? 14.301 10.823 -2.949 1.00 95.81 302 LEU A O 1
ATOM 2290 N N . SER A 1 303 ? 12.506 12.001 -3.584 1.00 96.25 303 SER A N 1
ATOM 2291 C CA . SER A 1 303 ? 13.171 13.281 -3.377 1.00 96.25 303 SER A CA 1
ATOM 2292 C C . SER A 1 303 ? 13.511 13.507 -1.898 1.00 96.25 303 SER A C 1
ATOM 2294 O O . SER A 1 303 ? 12.7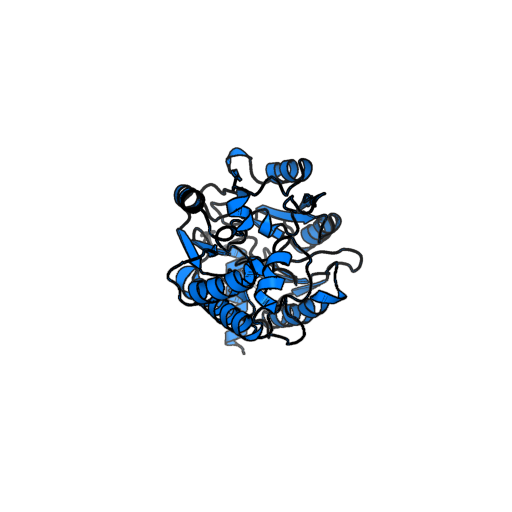64 13.177 -0.971 1.00 96.25 303 SER A O 1
ATOM 2296 N N . THR A 1 304 ? 14.653 14.150 -1.643 1.00 95.25 304 THR A N 1
ATOM 2297 C CA . THR A 1 304 ? 15.033 14.582 -0.285 1.00 95.25 304 THR A CA 1
ATOM 2298 C C . THR A 1 304 ? 14.011 15.554 0.306 1.00 95.25 304 THR A C 1
ATOM 2300 O O . THR A 1 304 ? 13.806 15.571 1.520 1.00 95.25 304 THR A O 1
ATOM 2303 N N . LYS A 1 305 ? 13.351 16.348 -0.548 1.00 97.00 305 LYS A N 1
ATOM 2304 C CA . LYS A 1 305 ? 12.276 17.256 -0.144 1.00 97.00 305 LYS A CA 1
ATOM 2305 C C . LYS A 1 305 ? 11.112 16.475 0.463 1.00 97.00 305 LYS A C 1
ATOM 2307 O O . LYS A 1 305 ? 10.724 16.787 1.583 1.00 97.00 305 LYS A O 1
ATOM 2312 N N . TYR A 1 306 ? 10.617 15.445 -0.222 1.00 97.50 306 TYR A N 1
ATOM 2313 C CA . TYR A 1 306 ? 9.490 14.653 0.263 1.00 97.50 306 TYR A CA 1
ATOM 2314 C C . TYR A 1 306 ? 9.799 13.948 1.590 1.00 97.50 306 TYR A C 1
ATOM 2316 O O . TYR A 1 306 ? 9.043 14.068 2.555 1.00 97.50 306 TYR A O 1
ATOM 2324 N N . LYS A 1 307 ? 10.973 13.310 1.693 1.00 96.06 307 LYS A N 1
ATOM 2325 C CA . LYS A 1 307 ? 11.428 12.675 2.944 1.00 96.06 307 LYS A CA 1
ATOM 2326 C C . LYS A 1 307 ? 11.495 13.667 4.113 1.00 96.06 307 LYS A C 1
ATOM 2328 O O . LYS A 1 307 ? 11.115 13.319 5.229 1.00 96.06 307 LYS A O 1
ATOM 2333 N N . ARG A 1 308 ? 11.936 14.907 3.861 1.00 96.88 308 ARG A N 1
ATOM 2334 C CA . ARG A 1 308 ? 11.938 15.981 4.867 1.00 96.88 308 ARG A CA 1
ATOM 2335 C C . ARG A 1 308 ? 10.520 16.374 5.278 1.00 96.88 308 ARG A C 1
ATOM 2337 O O . ARG A 1 308 ? 10.266 16.437 6.470 1.00 96.88 308 ARG A O 1
ATOM 2344 N N . GLN A 1 309 ? 9.603 16.557 4.326 1.00 97.25 309 GLN A N 1
ATOM 2345 C CA . GLN A 1 309 ? 8.211 16.921 4.626 1.00 97.25 309 GLN A CA 1
ATOM 2346 C C . GLN A 1 309 ? 7.520 15.885 5.525 1.00 97.25 309 GLN A C 1
ATOM 2348 O O . GLN A 1 309 ? 6.778 16.266 6.425 1.00 97.25 309 GLN A O 1
ATOM 2353 N N . LEU A 1 310 ? 7.791 14.588 5.330 1.00 97.38 310 LEU A N 1
ATOM 2354 C CA . LEU A 1 310 ? 7.318 13.538 6.241 1.00 97.38 310 LEU A CA 1
ATOM 2355 C C . LEU A 1 310 ? 7.917 13.680 7.651 1.00 97.38 310 LEU A C 1
ATOM 2357 O O . LEU A 1 310 ? 7.207 13.533 8.644 1.00 97.38 310 LEU A O 1
ATOM 2361 N N . GLY A 1 311 ? 9.211 13.990 7.750 1.00 96.81 311 GLY A N 1
ATOM 2362 C CA . GLY A 1 311 ? 9.863 14.275 9.030 1.00 96.81 311 GLY A CA 1
ATOM 2363 C C . GLY A 1 311 ? 9.273 15.497 9.741 1.00 96.81 311 GLY A C 1
ATOM 2364 O O . GLY A 1 311 ? 9.026 15.438 10.944 1.00 96.81 311 GLY A O 1
ATOM 2365 N N . ASP A 1 312 ? 8.979 16.565 8.997 1.00 96.69 312 ASP A N 1
ATOM 2366 C CA . ASP A 1 312 ? 8.414 17.815 9.522 1.00 96.69 312 ASP A CA 1
ATOM 2367 C C . ASP A 1 312 ? 7.011 17.613 10.127 1.00 96.69 312 ASP A C 1
ATOM 2369 O O . ASP A 1 312 ? 6.638 18.317 11.064 1.00 96.69 312 ASP A O 1
ATOM 2373 N N . ILE A 1 313 ? 6.249 16.617 9.652 1.00 95.69 313 ILE A N 1
ATOM 2374 C CA . ILE A 1 313 ? 4.954 16.218 10.237 1.00 95.69 313 ILE A CA 1
ATOM 2375 C C . ILE A 1 313 ? 5.076 15.121 11.314 1.00 95.69 313 ILE A C 1
ATOM 2377 O O . ILE A 1 313 ? 4.075 14.517 11.707 1.00 95.69 313 ILE A O 1
ATOM 2381 N N . GLY A 1 314 ? 6.292 14.853 11.799 1.00 95.31 314 GLY A N 1
ATOM 2382 C CA . GLY A 1 314 ? 6.558 13.957 12.928 1.00 95.31 314 GLY A CA 1
ATOM 2383 C C . GLY A 1 314 ? 6.726 12.477 12.569 1.00 95.31 314 GLY A C 1
ATOM 2384 O O . GLY A 1 314 ? 6.731 11.628 13.466 1.00 95.31 314 GLY A O 1
ATOM 2385 N N . CYS A 1 315 ? 6.865 12.129 11.285 1.00 96.44 315 CYS A N 1
ATOM 2386 C CA . CYS A 1 315 ? 7.090 10.743 10.885 1.00 96.44 315 CYS A CA 1
ATOM 2387 C C . CYS A 1 315 ? 8.552 10.319 11.070 1.00 96.44 315 CYS A C 1
ATOM 2389 O O . CYS A 1 315 ? 9.487 10.987 10.631 1.00 96.44 315 CYS A O 1
ATOM 2391 N N . ASN A 1 316 ? 8.749 9.133 11.642 1.00 96.12 316 ASN A N 1
ATOM 2392 C CA . ASN A 1 316 ? 10.018 8.422 11.610 1.00 96.12 316 ASN A CA 1
ATOM 2393 C C . ASN A 1 316 ? 10.078 7.605 10.316 1.00 96.12 316 ASN A C 1
ATOM 2395 O O . ASN A 1 316 ? 9.423 6.568 10.203 1.00 96.12 316 ASN A O 1
ATOM 2399 N N . VAL A 1 317 ? 10.824 8.092 9.328 1.00 96.06 317 VAL A N 1
ATOM 2400 C CA . VAL A 1 317 ? 10.900 7.469 8.004 1.00 96.06 317 VAL A CA 1
ATOM 2401 C C . VAL A 1 317 ? 12.130 6.572 7.905 1.00 96.06 317 VAL A C 1
ATOM 2403 O O . VAL A 1 317 ? 13.250 6.997 8.190 1.00 96.06 317 VAL A O 1
ATOM 2406 N N . LYS A 1 318 ? 11.931 5.341 7.433 1.00 96.44 318 LYS A N 1
ATOM 2407 C CA . LYS A 1 318 ? 12.999 4.502 6.883 1.00 96.44 318 LYS A CA 1
ATOM 2408 C C . LYS A 1 318 ? 12.685 4.122 5.453 1.00 96.44 318 LYS A C 1
ATOM 2410 O O . LYS A 1 318 ? 11.524 4.040 5.065 1.00 96.44 318 LYS A O 1
ATOM 2415 N N . THR A 1 319 ? 13.737 3.849 4.700 1.00 96.19 319 THR A N 1
ATOM 2416 C CA . THR A 1 319 ? 13.630 3.418 3.315 1.00 96.19 319 THR A CA 1
ATOM 2417 C C . THR A 1 319 ? 14.273 2.052 3.114 1.00 96.19 319 THR A C 1
ATOM 2419 O O . THR A 1 319 ? 15.109 1.611 3.909 1.00 96.19 319 THR A O 1
ATOM 2422 N N . THR A 1 320 ? 13.839 1.361 2.069 1.00 95.12 320 THR A N 1
ATOM 2423 C CA . THR A 1 320 ? 14.419 0.109 1.584 1.00 95.12 320 THR A CA 1
ATOM 2424 C C . THR A 1 320 ? 14.275 0.052 0.075 1.00 95.12 320 THR A C 1
ATOM 2426 O O . THR A 1 320 ? 13.273 0.517 -0.464 1.00 95.12 320 THR A O 1
ATOM 2429 N N . ASP A 1 321 ? 15.244 -0.541 -0.612 1.00 95.44 321 ASP A N 1
ATOM 2430 C CA . ASP A 1 321 ? 15.116 -0.715 -2.052 1.00 95.44 321 ASP A CA 1
ATOM 2431 C C . ASP A 1 321 ? 14.039 -1.770 -2.358 1.00 95.44 321 ASP A C 1
ATOM 2433 O O . ASP A 1 321 ? 14.028 -2.863 -1.790 1.00 95.44 321 ASP A O 1
ATOM 2437 N N . LEU A 1 322 ? 13.110 -1.383 -3.226 1.00 95.81 322 LEU A N 1
ATOM 2438 C CA . LEU A 1 322 ? 11.965 -2.144 -3.734 1.00 95.81 322 LEU A CA 1
ATOM 2439 C C . LEU A 1 322 ? 11.785 -1.874 -5.233 1.00 95.81 322 LEU A C 1
ATOM 2441 O O . LEU A 1 322 ? 10.701 -2.081 -5.770 1.00 95.81 322 LEU A O 1
ATOM 2445 N N . THR A 1 323 ? 12.825 -1.391 -5.919 1.00 95.00 323 THR A N 1
ATOM 2446 C CA . THR A 1 323 ? 12.737 -0.953 -7.318 1.00 95.00 323 THR A CA 1
ATOM 2447 C C . THR A 1 323 ? 12.181 -2.058 -8.217 1.00 95.00 323 THR A C 1
ATOM 2449 O O . THR A 1 323 ? 11.379 -1.779 -9.100 1.00 95.00 323 THR A O 1
ATOM 2452 N N . THR A 1 324 ? 12.530 -3.327 -7.969 1.00 95.00 324 THR A N 1
ATOM 2453 C CA . THR A 1 324 ? 11.977 -4.448 -8.752 1.00 95.00 324 THR A CA 1
ATOM 2454 C C . THR A 1 324 ? 10.468 -4.633 -8.548 1.00 95.00 324 THR A C 1
ATOM 2456 O O . THR A 1 324 ? 9.745 -4.957 -9.481 1.00 95.00 324 THR A O 1
ATOM 2459 N N . ILE A 1 325 ? 9.960 -4.360 -7.347 1.00 94.81 325 ILE A N 1
ATOM 2460 C CA . ILE A 1 325 ? 8.526 -4.421 -7.047 1.00 94.81 325 ILE A CA 1
ATOM 2461 C C . ILE A 1 325 ? 7.795 -3.206 -7.644 1.00 94.81 325 ILE A C 1
ATOM 2463 O O . ILE A 1 325 ? 6.701 -3.364 -8.190 1.00 94.81 325 ILE A O 1
ATOM 2467 N N . ILE A 1 326 ? 8.424 -2.023 -7.627 1.00 93.69 326 ILE A N 1
ATOM 2468 C CA . ILE A 1 326 ? 7.898 -0.791 -8.248 1.00 93.69 326 ILE A CA 1
ATOM 2469 C C . ILE A 1 326 ? 7.760 -0.927 -9.749 1.00 93.69 326 ILE A C 1
ATOM 2471 O O . ILE A 1 326 ? 6.743 -0.528 -10.311 1.00 93.69 326 ILE A O 1
ATOM 2475 N N . LEU A 1 327 ? 8.749 -1.530 -10.393 1.00 92.44 327 LEU A N 1
ATOM 2476 C CA . LEU A 1 327 ? 8.708 -1.817 -11.818 1.00 92.44 327 LEU A CA 1
ATOM 2477 C C . LEU A 1 327 ? 7.573 -2.790 -12.192 1.00 92.44 327 LEU A C 1
ATOM 2479 O O . LEU A 1 327 ? 7.130 -2.767 -13.334 1.00 92.44 327 LEU A O 1
ATOM 2483 N N . GLY A 1 328 ? 7.063 -3.593 -11.251 1.00 90.06 328 GLY A N 1
ATOM 2484 C CA . GLY A 1 328 ? 5.838 -4.388 -11.419 1.00 90.06 328 GLY 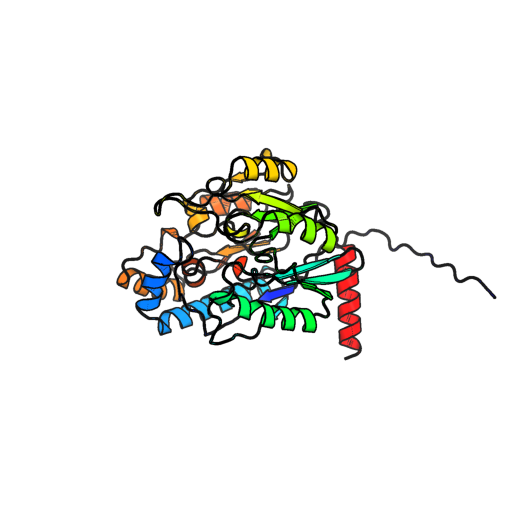A CA 1
ATOM 2485 C C . GLY A 1 328 ? 4.532 -3.645 -11.102 1.00 90.06 328 GLY A C 1
ATOM 2486 O O . GLY A 1 328 ? 3.456 -4.191 -11.320 1.00 90.06 328 GLY A O 1
ATOM 2487 N N . GLY A 1 329 ? 4.599 -2.397 -10.628 1.00 88.69 329 GLY A N 1
ATOM 2488 C CA . GLY A 1 329 ? 3.427 -1.563 -10.350 1.00 88.69 329 GLY A CA 1
ATOM 2489 C C . GLY A 1 329 ? 2.946 -1.549 -8.899 1.00 88.69 329 GLY A C 1
ATOM 2490 O O . GLY A 1 329 ? 1.797 -1.195 -8.660 1.00 88.69 329 GLY A O 1
ATOM 2491 N N . GLY A 1 330 ? 3.797 -1.873 -7.921 1.00 89.50 330 GLY A N 1
ATOM 2492 C CA . GLY A 1 330 ? 3.461 -1.720 -6.498 1.00 89.50 330 GLY A CA 1
ATOM 2493 C C . GLY A 1 330 ? 4.677 -1.439 -5.617 1.00 89.50 330 GLY A C 1
ATOM 2494 O O . GLY A 1 330 ? 5.800 -1.385 -6.096 1.00 89.50 330 GLY A O 1
ATOM 2495 N N . SER A 1 331 ? 4.494 -1.246 -4.313 1.00 93.44 331 SER A N 1
ATOM 2496 C CA . SER A 1 331 ? 5.612 -1.036 -3.378 1.00 93.44 331 SER A CA 1
ATOM 2497 C C . SER A 1 331 ? 5.313 -1.666 -2.012 1.00 93.44 331 SER A C 1
ATOM 2499 O O . SER A 1 331 ? 4.656 -2.705 -1.929 1.00 93.44 331 SER A O 1
ATOM 2501 N N . GLY A 1 332 ? 5.834 -1.086 -0.928 1.00 92.25 332 GLY A N 1
ATOM 2502 C CA . GLY A 1 332 ? 5.741 -1.638 0.421 1.00 92.25 332 GLY A CA 1
ATOM 2503 C C . GLY A 1 332 ? 4.304 -1.898 0.878 1.00 92.25 332 GLY A C 1
ATOM 2504 O O . GLY A 1 332 ? 4.027 -2.963 1.435 1.00 92.25 332 GLY A O 1
ATOM 2505 N N . LYS A 1 333 ? 3.378 -0.961 0.638 1.00 96.12 333 LYS A N 1
ATOM 2506 C CA . LYS A 1 333 ? 1.968 -1.129 1.019 1.00 96.12 333 LYS A CA 1
ATOM 2507 C C . LYS A 1 333 ? 1.261 -2.178 0.160 1.00 96.12 333 LYS A C 1
ATOM 2509 O O . LYS A 1 333 ? 0.569 -3.006 0.746 1.00 96.12 333 LYS A O 1
ATOM 2514 N N . CYS A 1 334 ? 1.489 -2.226 -1.155 1.00 95.50 334 CYS A N 1
ATOM 2515 C CA . CYS A 1 334 ? 0.939 -3.297 -1.997 1.00 95.50 334 CYS A CA 1
ATOM 2516 C C . CYS A 1 334 ? 1.429 -4.676 -1.522 1.00 95.50 334 CYS A C 1
ATOM 2518 O O . CYS A 1 334 ? 0.666 -5.637 -1.472 1.00 95.50 334 CYS A O 1
ATOM 2520 N N . GLY A 1 335 ? 2.700 -4.764 -1.110 1.00 95.25 335 GLY A N 1
ATOM 2521 C CA . GLY A 1 335 ? 3.323 -5.988 -0.603 1.00 95.25 335 GLY A CA 1
ATOM 2522 C C . GLY A 1 335 ? 2.968 -6.376 0.836 1.00 95.25 335 GLY A C 1
ATOM 2523 O O . GLY A 1 335 ? 3.570 -7.302 1.385 1.00 95.25 335 GLY A O 1
ATOM 2524 N N . SER A 1 336 ? 2.050 -5.654 1.491 1.00 96.56 336 SER A N 1
ATOM 2525 C CA . SER A 1 336 ? 1.699 -5.911 2.887 1.00 96.56 336 SER A CA 1
ATOM 2526 C C . SER A 1 336 ? 0.229 -5.637 3.218 1.00 96.56 336 SER A C 1
ATOM 2528 O O . SER A 1 336 ? -0.323 -4.553 3.012 1.00 96.56 336 SER A O 1
ATOM 2530 N N . ASN A 1 337 ? -0.412 -6.627 3.841 1.00 96.88 337 ASN A N 1
ATOM 2531 C CA . ASN A 1 337 ? -1.809 -6.538 4.252 1.00 96.88 337 ASN A CA 1
ATOM 2532 C C . ASN A 1 337 ? -1.919 -6.492 5.785 1.00 96.88 337 ASN A C 1
ATOM 2534 O O . ASN A 1 337 ? -1.600 -7.488 6.441 1.00 96.88 337 ASN A O 1
ATOM 2538 N N . PRO A 1 338 ? -2.308 -5.356 6.391 1.00 95.25 338 PRO A N 1
ATOM 2539 C CA . PRO A 1 338 ? -2.387 -5.235 7.843 1.00 95.25 338 PRO A CA 1
ATOM 2540 C C . PRO A 1 338 ? -3.522 -6.102 8.401 1.00 95.25 338 PRO A C 1
ATOM 2542 O O . PRO A 1 338 ? -4.694 -5.783 8.232 1.00 95.25 338 PRO A O 1
ATOM 2545 N N . VAL A 1 339 ? -3.174 -7.160 9.136 1.00 94.06 339 VAL A N 1
ATOM 2546 C CA . VAL A 1 339 ? -4.136 -8.048 9.815 1.00 94.06 339 VAL A CA 1
ATOM 2547 C C . VAL A 1 339 ? -4.755 -7.347 11.023 1.00 94.06 339 VAL A C 1
ATOM 2549 O O . VAL A 1 339 ? -5.946 -7.457 11.292 1.00 94.06 339 VAL A O 1
ATOM 2552 N N . THR A 1 340 ? -3.952 -6.574 11.754 1.00 88.88 340 THR A N 1
ATOM 2553 C CA . THR A 1 340 ? -4.360 -5.914 13.005 1.00 88.88 340 THR A CA 1
ATOM 2554 C C . THR A 1 340 ? -5.045 -4.570 12.782 1.00 88.88 340 THR A C 1
ATOM 2556 O O . THR A 1 340 ? -4.814 -3.602 13.510 1.00 88.88 340 THR A O 1
ATOM 2559 N N . ASN A 1 341 ? -5.877 -4.488 11.748 1.00 86.00 341 ASN A N 1
ATOM 2560 C CA . ASN A 1 341 ? -6.616 -3.288 11.393 1.00 86.00 341 ASN A CA 1
ATOM 2561 C C . ASN A 1 341 ? -7.891 -3.164 12.245 1.00 86.00 341 ASN A C 1
ATOM 2563 O O . ASN A 1 341 ? -8.983 -3.502 11.800 1.00 86.00 341 ASN A O 1
ATOM 2567 N N . ALA A 1 342 ? -7.744 -2.722 13.494 1.00 83.50 342 ALA A N 1
ATOM 2568 C CA . ALA A 1 342 ? -8.848 -2.667 14.450 1.00 83.50 342 ALA A CA 1
ATOM 2569 C C . ALA A 1 342 ? -9.572 -1.320 14.477 1.00 83.50 342 ALA A C 1
ATOM 2571 O O . ALA A 1 342 ? -8.926 -0.270 14.406 1.00 83.50 342 ALA A O 1
ATOM 2572 N N . VAL A 1 343 ? -10.895 -1.361 14.685 1.00 86.25 343 VAL A N 1
ATOM 2573 C CA . VAL A 1 343 ? -11.738 -0.164 14.880 1.00 86.25 343 VAL A CA 1
ATOM 2574 C C . VAL A 1 343 ? -11.332 0.663 16.097 1.00 86.25 343 VAL A C 1
ATOM 2576 O O . VAL A 1 343 ? -11.555 1.869 16.121 1.00 86.25 343 VAL A O 1
ATOM 2579 N N . SER A 1 344 ? -10.728 0.034 17.109 1.00 85.38 344 SER A N 1
ATOM 2580 C CA . SER A 1 344 ? -10.246 0.692 18.324 1.00 85.38 344 SER A CA 1
ATOM 2581 C C . SER A 1 344 ? -9.130 -0.108 19.001 1.00 85.38 344 SER A C 1
ATOM 2583 O O . SER A 1 344 ? -8.935 -1.294 18.729 1.00 85.38 344 SER A O 1
ATOM 2585 N N . GLN A 1 345 ? -8.437 0.518 19.955 1.00 83.38 345 GLN A N 1
ATOM 2586 C CA . GLN A 1 345 ? -7.457 -0.177 20.801 1.00 83.38 345 GLN A CA 1
ATOM 2587 C C . GLN A 1 345 ? -8.081 -1.305 21.627 1.00 83.38 345 GLN A C 1
ATOM 2589 O O . GLN A 1 345 ? -7.473 -2.357 21.810 1.00 83.38 345 GLN A O 1
ATOM 2594 N N . ARG A 1 346 ? -9.321 -1.111 22.092 1.00 86.19 346 ARG A N 1
ATOM 2595 C CA . ARG A 1 346 ? -10.060 -2.134 22.837 1.00 86.19 346 ARG A CA 1
ATOM 2596 C C . ARG A 1 346 ? -10.327 -3.364 21.971 1.00 86.19 346 ARG A C 1
ATOM 2598 O O . ARG A 1 346 ? -10.079 -4.474 22.424 1.00 86.19 346 ARG A O 1
ATOM 2605 N N . ALA A 1 347 ? -10.782 -3.159 20.737 1.00 86.31 347 ALA A N 1
ATOM 2606 C CA . ALA A 1 347 ? -11.010 -4.235 19.775 1.00 86.31 347 ALA A CA 1
ATOM 2607 C C . ALA A 1 347 ? -9.732 -5.048 19.518 1.00 86.31 347 ALA A C 1
ATOM 2609 O O . ALA A 1 347 ? -9.742 -6.275 19.597 1.00 86.31 347 ALA A O 1
ATOM 2610 N N . LEU A 1 348 ? -8.603 -4.362 19.300 1.00 86.81 348 LEU A N 1
ATOM 2611 C CA . LEU A 1 348 ? -7.311 -5.026 19.130 1.00 86.81 348 LEU A CA 1
ATOM 2612 C C . LEU A 1 348 ? -6.918 -5.842 20.369 1.00 86.81 348 LEU A C 1
ATOM 2614 O O . LEU A 1 348 ? -6.454 -6.972 20.242 1.00 86.81 348 LEU A O 1
ATOM 2618 N N . HIS A 1 349 ? -7.111 -5.284 21.565 1.00 86.56 349 HIS A N 1
ATOM 2619 C CA . HIS A 1 349 ? -6.813 -5.976 22.816 1.00 86.56 349 HIS A CA 1
ATOM 2620 C C . HIS A 1 349 ? -7.640 -7.259 22.983 1.00 86.56 349 HIS A C 1
ATOM 2622 O O . HIS A 1 349 ? -7.074 -8.302 23.306 1.00 86.56 349 HIS A O 1
ATOM 2628 N N . LEU A 1 350 ? -8.948 -7.198 22.709 1.00 88.19 350 LEU A N 1
ATOM 2629 C CA . LEU A 1 350 ? -9.841 -8.359 22.758 1.00 88.19 350 LEU A CA 1
ATOM 2630 C C . LEU A 1 350 ? -9.397 -9.451 21.777 1.00 88.19 350 LEU A C 1
ATOM 2632 O O . LEU A 1 350 ? -9.273 -10.614 22.162 1.00 88.19 350 LEU A O 1
ATOM 2636 N N . TRP A 1 351 ? -9.067 -9.075 20.539 1.00 89.50 351 TRP A N 1
ATOM 2637 C CA . TRP A 1 351 ? -8.557 -10.024 19.551 1.00 89.50 351 TRP A CA 1
ATOM 2638 C C . TRP A 1 351 ? -7.262 -10.708 20.013 1.00 89.50 351 TRP A C 1
ATOM 2640 O O . TRP A 1 351 ? -7.135 -11.929 19.924 1.00 89.50 351 TRP A O 1
ATOM 2650 N N . LEU A 1 352 ? -6.307 -9.945 20.559 1.00 87.06 352 LEU A N 1
ATOM 2651 C CA . LEU A 1 352 ? -5.041 -10.490 21.063 1.00 87.06 352 LEU A CA 1
ATOM 2652 C C . LEU A 1 352 ? -5.253 -11.472 22.221 1.00 87.06 352 LEU A C 1
ATOM 2654 O O . LEU A 1 352 ? -4.594 -12.511 22.263 1.00 87.06 352 LEU A O 1
ATOM 2658 N N . GLN A 1 353 ? -6.169 -11.169 23.145 1.00 85.81 353 GLN A N 1
ATOM 2659 C CA . GLN A 1 353 ? -6.528 -12.078 24.237 1.00 85.81 353 GLN A CA 1
ATOM 2660 C C . GLN A 1 353 ? -7.101 -13.392 23.697 1.00 85.81 353 GLN A C 1
ATOM 2662 O O . GLN A 1 353 ? -6.625 -14.466 24.066 1.00 85.81 353 GLN A O 1
ATOM 2667 N N . ASN A 1 354 ? -8.060 -13.310 22.771 1.00 83.31 354 ASN A N 1
ATOM 2668 C CA . ASN A 1 354 ? -8.682 -14.481 22.154 1.00 83.31 354 ASN A CA 1
ATOM 2669 C C . ASN A 1 354 ? -7.654 -15.341 21.405 1.00 83.31 354 ASN A C 1
ATOM 2671 O O . ASN A 1 354 ? -7.601 -16.556 21.597 1.00 83.31 354 ASN A O 1
ATOM 2675 N N . ARG A 1 355 ? -6.777 -14.708 20.619 1.00 81.44 355 ARG A N 1
ATOM 2676 C CA . ARG A 1 355 ? -5.710 -15.388 19.875 1.00 81.44 355 ARG A CA 1
ATOM 2677 C C . ARG A 1 355 ? -4.714 -16.094 20.796 1.00 81.44 355 ARG A C 1
ATOM 2679 O O . ARG A 1 355 ? -4.294 -17.213 20.506 1.00 81.44 355 ARG A O 1
ATOM 2686 N N . ASN A 1 356 ? -4.321 -15.457 21.898 1.00 79.75 356 ASN A N 1
ATOM 2687 C CA . ASN A 1 356 ? -3.386 -16.050 22.857 1.00 79.75 356 ASN A CA 1
ATOM 2688 C C . ASN A 1 356 ? -4.006 -17.247 23.587 1.00 79.75 356 ASN A C 1
ATOM 2690 O O . ASN A 1 356 ? -3.332 -18.259 23.757 1.00 79.75 356 ASN A O 1
ATOM 2694 N N . ASN A 1 357 ? -5.290 -17.166 23.947 1.00 75.94 357 ASN A N 1
ATOM 2695 C CA . ASN A 1 357 ? -6.009 -18.285 24.555 1.00 75.94 357 ASN A CA 1
ATOM 2696 C C . ASN A 1 357 ? -6.104 -19.479 23.595 1.00 75.94 357 ASN A C 1
ATOM 2698 O O . ASN A 1 357 ? -5.815 -20.602 23.994 1.00 75.94 357 ASN A O 1
ATOM 2702 N N . GLN A 1 358 ? -6.419 -19.243 22.316 1.00 73.12 358 GLN A N 1
ATOM 2703 C CA . GLN A 1 358 ? -6.434 -20.302 21.299 1.00 73.12 358 GLN A CA 1
ATOM 2704 C C . GLN A 1 358 ? -5.064 -20.975 21.137 1.00 73.12 358 GLN A C 1
ATOM 2706 O O . GLN A 1 358 ? -4.996 -22.194 21.026 1.00 73.12 358 GLN A O 1
ATOM 2711 N N . ARG A 1 359 ? -3.969 -20.202 21.173 1.00 72.62 359 ARG A N 1
ATOM 2712 C CA . ARG A 1 359 ? -2.598 -20.738 21.099 1.00 72.62 359 ARG A CA 1
ATOM 2713 C C . ARG A 1 359 ? -2.160 -21.507 22.341 1.00 72.62 359 ARG A C 1
ATOM 2715 O O . ARG A 1 359 ? -1.293 -22.355 22.221 1.00 72.62 359 ARG A O 1
ATOM 2722 N N . ALA A 1 360 ? -2.696 -21.187 23.515 1.00 66.38 360 ALA A N 1
ATOM 2723 C CA . ALA A 1 360 ? -2.381 -21.910 24.745 1.00 66.38 360 ALA A CA 1
ATOM 2724 C C . ALA A 1 360 ? -3.123 -23.257 24.850 1.00 66.38 360 ALA A C 1
ATOM 2726 O O . ALA A 1 360 ? -2.708 -24.121 25.617 1.00 66.38 360 ALA A O 1
ATOM 2727 N N . CYS A 1 361 ? -4.227 -23.420 24.113 1.00 58.88 361 CYS A N 1
ATOM 2728 C CA . CYS A 1 361 ? -5.038 -24.639 24.093 1.00 58.88 361 CYS A CA 1
ATOM 2729 C C . CYS A 1 361 ? -4.710 -25.601 22.936 1.00 58.88 361 CYS A C 1
ATOM 2731 O O . CYS A 1 361 ? -5.238 -26.713 22.937 1.00 58.88 361 CYS A O 1
ATOM 2733 N N . ALA A 1 362 ? -3.899 -25.174 21.963 1.00 55.88 362 ALA A N 1
ATOM 2734 C CA . ALA A 1 362 ? -3.399 -25.978 20.844 1.00 55.88 362 ALA A CA 1
ATOM 2735 C C . ALA A 1 362 ? -1.976 -26.466 21.136 1.00 55.88 362 ALA A C 1
ATOM 2737 O O . ALA A 1 362 ? -1.656 -27.601 20.717 1.00 55.88 362 ALA A O 1
#

Sequence (362 aa):
MTAIAYQSALPAQTLPVSPANAVYAVCHTPFFAINATNNSHMSAGERVYHADPEAYSKLTQTQLKGAHRLMHRFLGAALEYVDPNPHLADQVYTADPGMFHINGDGELIAVLSNFRFKDYRGGEVKHFRAVAEKLGATIVQIPDHLHWEGSGDTVVIRDPKTQAIQAYLMGCGPRSDEGAAAFLQDVLKVRVVPVPLRVASSPSEQSGFHMDTATMQPGSEAGHLVIHRPVITEEGLARIKSVVPESLWLNISDHDATAMGTNGVVLGNKVLLHDVDSKDPTAVELAKLASKAGVDLTAYALSTKYKRQLGDIGCNVKTTDLTTIILGGGSGKCGSNPVTNAVSQRALHLWLQNRNNQRACA

Foldseek 3Di:
DDDDDDDDDDPPPLDDPDLQLWEKEFEQDLQADLPDDPFLLQVLLNLLCVLDVNLLSVLQNVQSVQLVVCSCPVSVYHYDYQYDDNLQNLLLQVQFQWAWEQEPLLAIATEGFDWPPCVHHVVSVVSNVVSCVVLVHHYHYQPNVWGAGHRQQWAFQADLPFRFTQEIEGEDDQIGHQVSQVVCCVVRVHHYFYFYWAADPDSVAHEDRHPLLAWAQASFNRRAIEGAPSGTDPVNVVSVCVRPPPVRYDHDDPLQSLLSVSQWDHRRLETEGAAQDCPDPSSVSSCVSSVVSVHDCPSNHHDPVSVVVSVVSPHDYDYTHNSSVSSSPHTSNSRIHTNQNYSGSSSSVSNVVVSVVVVVVD

Secondary structure (DSSP, 8-state):
------------------GGG-EEEE---S-----S--STTHHHHHHHHHH-HHHHHHHHHHHHHHHHHHIIIII--EEEEPPP-TT-GGGG-TTSSEEEEE-TTS-EEEEEPB-TTHHHHTTHHHHHHHHHHHTTPEEEEPPTT--B-TTTSEEEEE-TTT--EEEEEEEESSSS-TTHHHHHHHHH-SEEEEEEBPPPSSTTSPPP--GGGTEE----TT--EEE-GGGB-HHHHHHHHTTS-GGGEEEPPHHHHHTTTT--EEETTEEEEE---TTSHHHHHHHHHHHHTT---GGGSPPHHHHHHHHHTT-EEEEE--HHHHHTT--TTTT-EETT-BSSHHHHHHHHHHHHHHHHH-

Radius of gyration: 20.07 Å; chains: 1; boun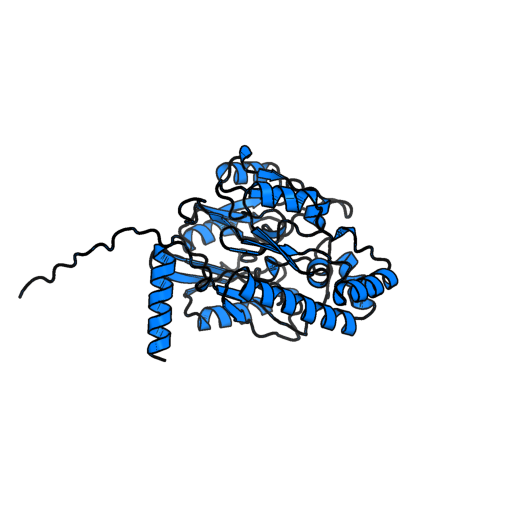ding box: 56×48×67 Å